Protein 9B1U (pdb70)

Structure (mmCIF, N/CA/C/O backbone):
data_9B1U
#
_entry.id   9B1U
#
_cell.length_a   40.004
_cell.length_b   53.191
_cell.length_c   119.068
_cell.angle_alpha   90.000
_cell.angle_beta   90.000
_cell.angle_gamma   90.000
#
_symmetry.space_group_name_H-M   'P 2 21 21'
#
loop_
_entity.id
_entity.type
_entity.pdbx_description
1 polymer 'Putative ABC transporter periplasmic solute-binding protein'
2 non-polymer 'PYRROLOQUINOLINE QUINONE'
3 non-polymer 'SODIUM ION'
4 water water
#
loop_
_atom_site.group_PDB
_atom_site.id
_atom_site.type_symbol
_atom_site.label_atom_id
_atom_site.label_alt_id
_atom_site.label_comp_id
_atom_site.label_asym_id
_atom_site.label_entity_id
_atom_site.label_seq_id
_atom_site.pdbx_PDB_ins_code
_atom_site.Cartn_x
_atom_site.Cartn_y
_atom_site.Cartn_z
_atom_site.occupancy
_atom_site.B_iso_or_equiv
_atom_site.auth_seq_id
_atom_site.auth_comp_id
_atom_site.auth_asym_id
_atom_site.auth_atom_id
_atom_site.pdbx_PDB_model_num
ATOM 1 N N . GLY A 1 2 ? 26.00000 -4.34300 15.32600 1.000 60.43393 29 GLY A N 1
ATOM 2 C CA . GLY A 1 2 ? 24.95400 -3.92100 16.28200 1.000 55.80200 29 GLY A CA 1
ATOM 3 C C . GLY A 1 2 ? 23.73000 -3.35100 15.57900 1.000 54.19251 29 GLY A C 1
ATOM 4 O O . GLY A 1 2 ? 23.20000 -4.02900 14.69200 1.000 53.55720 29 GLY A O 1
ATOM 5 N N . GLU A 1 3 ? 23.28500 -2.16700 16.00200 1.000 28.58335 30 GLU A N 1
ATOM 6 C CA . GLU A 1 3 ? 22.12300 -1.49500 15.38100 1.000 24.95580 30 GLU A CA 1
ATOM 7 C C . GLU A 1 3 ? 22.44000 -0.00500 15.25700 1.000 19.27924 30 GLU A C 1
ATOM 8 O O . GLU A 1 3 ? 22.77600 0.61500 16.25500 1.000 23.83799 30 GLU A O 1
ATOM 14 N N . THR A 1 4 ? 22.37400 0.50400 14.04600 1.000 20.32992 31 THR A N 1
ATOM 15 C CA . THR A 1 4 ? 22.61600 1.94300 13.81000 1.000 20.68734 31 THR A CA 1
ATOM 16 C C . THR A 1 4 ? 21.27300 2.65400 13.59300 1.000 20.83817 31 THR A C 1
ATOM 17 O O . THR A 1 4 ? 20.44500 2.15100 12.85500 1.000 23.10362 31 THR A O 1
ATOM 21 N N . PHE A 1 5 ? 21.08400 3.78000 14.27100 1.000 18.49676 32 PHE A N 1
ATOM 22 C CA . PHE A 1 5 ? 19.87000 4.59300 14.06100 1.000 17.70953 32 PHE A CA 1
ATOM 23 C C . PHE A 1 5 ? 20.29500 5.90500 13.39900 1.000 15.66421 32 PHE A C 1
ATOM 24 O O . PHE A 1 5 ? 21.09700 6.62200 13.95600 1.000 15.98971 32 PHE A O 1
ATOM 32 N N . ARG A 1 6 ? 19.73200 6.14600 12.22100 1.000 16.36829 33 ARG A N 1
ATOM 33 C CA . ARG A 1 6 ? 20.08700 7.36200 11.44900 1.000 14.87493 33 ARG A CA 1
ATOM 34 C C . ARG A 1 6 ? 19.08000 8.48400 11.70800 1.000 14.44279 33 ARG A C 1
ATOM 35 O O . ARG A 1 6 ? 17.95400 8.36300 11.28700 1.000 16.52217 33 ARG A O 1
ATOM 43 N N . LEU A 1 7 ? 19.55100 9.52500 12.37700 1.000 13.82174 34 LEU A N 1
ATOM 44 C CA . LEU A 1 7 ? 18.69100 10.70100 12.65300 1.000 13.69829 34 LEU A CA 1
ATOM 45 C C . LEU A 1 7 ? 19.11400 11.86500 11.75500 1.000 15.04634 34 LEU A C 1
ATOM 46 O O . LEU A 1 7 ? 20.24400 12.28900 11.85200 1.000 16.81511 34 LEU A O 1
ATOM 51 N N . GLY A 1 8 ? 18.18700 12.31000 10.92100 1.000 15.79746 35 GLY A N 1
ATOM 52 C CA . GLY A 1 8 ? 18.45000 13.49200 10.08800 1.000 16.11461 35 GLY A CA 1
ATOM 53 C C . GLY A 1 8 ? 18.21600 14.77100 10.87200 1.000 15.19013 35 GLY A C 1
ATOM 54 O O . GLY A 1 8 ? 17.17200 14.88000 11.50400 1.000 17.59559 35 GLY A O 1
ATOM 55 N N . VAL A 1 9 ? 19.19000 15.67200 10.82500 1.000 16.05380 36 VAL A N 1
ATOM 56 C CA . VAL A 1 9 ? 19.09900 16.92900 11.61800 1.000 15.50358 36 VAL A CA 1
ATOM 57 C C . VAL A 1 9 ? 19.38900 18.15900 10.74800 1.000 17.72663 36 VAL A C 1
ATOM 58 O O . VAL A 1 9 ? 20.19800 18.06400 9.84200 1.000 17.92023 36 VAL A O 1
ATOM 62 N N . LEU A 1 10 ? 18.77100 19.27700 11.10200 1.000 15.93653 37 LEU A N 1
ATOM 63 C CA . LEU A 1 10 ? 19.00500 20.55300 10.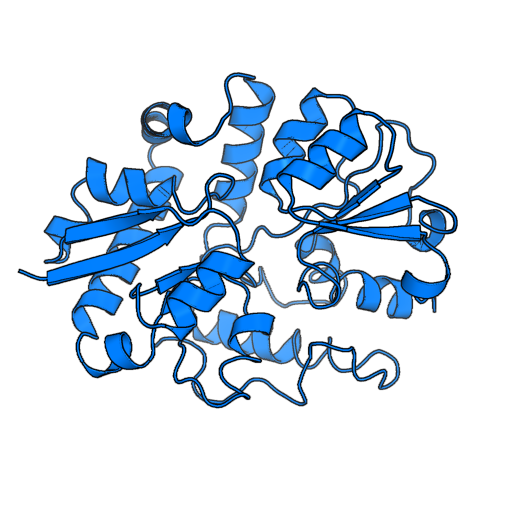39100 1.000 15.95166 37 LEU A CA 1
ATOM 64 C C . LEU A 1 10 ? 20.13300 21.32500 11.07700 1.000 20.00287 37 LEU A C 1
ATOM 65 O O . LEU A 1 10 ? 20.26000 21.25800 12.28800 1.000 18.41481 37 LEU A O 1
ATOM 70 N N A PRO A 1 11 ? 20.91100 22.11300 10.31400 0.500 19.72391 38 PRO A N 1
ATOM 71 N N B PRO A 1 11 ? 21.01100 22.11300 10.31400 0.500 19.77195 38 PRO A N 1
ATOM 72 C CA A PRO A 1 11 ? 22.05200 22.84000 10.88200 0.500 23.51067 38 PRO A CA 1
ATOM 73 C CA B PRO A 1 11 ? 22.15200 22.84000 10.88200 0.500 23.56806 38 PRO A CA 1
ATOM 74 C C A PRO A 1 11 ? 21.66100 23.95400 11.85600 0.500 25.64279 38 PRO A C 1
ATOM 75 C C B PRO A 1 11 ? 21.76100 23.95400 11.85600 0.500 25.64412 38 PRO A C 1
ATOM 76 O O A PRO A 1 11 ? 22.43400 24.24900 12.71700 0.500 28.66662 38 PRO A O 1
ATOM 77 O O B PRO A 1 11 ? 22.53400 24.24900 12.71700 0.500 28.71538 38 PRO A O 1
ATOM 84 N N . PHE A 1 12 ? 20.44900 24.46900 11.72100 1.000 21.12826 39 PHE A N 1
ATOM 85 C CA . PHE A 1 12 ? 19.95200 25.56800 12.57800 1.000 18.23325 39 PHE A CA 1
ATOM 86 C C . PHE A 1 12 ? 18.91400 25.02000 13.55200 1.000 16.91714 39 PHE A C 1
ATOM 87 O O . PHE A 1 12 ? 18.29900 25.79300 14.26400 1.000 19.73570 39 PHE A O 1
ATOM 95 N N . GLY A 1 13 ? 18.77400 23.70500 13.56500 1.000 17.67071 40 GLY A N 1
ATOM 96 C CA . GLY A 1 13 ? 17.78000 23.07700 14.44200 1.000 18.30513 40 GLY A CA 1
ATOM 97 C C . GLY A 1 13 ? 18.28600 22.80700 15.85300 1.000 17.72987 40 GLY A C 1
ATOM 98 O O . GLY A 1 13 ? 19.48700 22.90200 16.08200 1.000 21.33933 40 GLY A O 1
ATOM 99 N N . THR A 1 14 ? 17.36100 22.46900 16.75200 1.000 15.60770 41 THR A N 1
ATOM 100 C CA . THR A 1 14 ? 17.71500 22.16900 18.16700 1.000 14.97003 41 THR A CA 1
ATOM 101 C C . THR A 1 14 ? 17.91500 20.66200 18.41700 1.000 15.41999 41 THR A C 1
ATOM 102 O O . THR A 1 14 ? 18.43300 20.33600 19.45800 1.000 17.67267 41 THR A O 1
ATOM 106 N N . ALA A 1 15 ? 17.52300 19.79500 17.48000 1.000 14.52349 42 ALA A N 1
ATOM 107 C CA . ALA A 1 15 ? 17.61900 18.32900 17.69900 1.000 15.16225 42 ALA A CA 1
ATOM 108 C C . ALA A 1 15 ? 19.07900 17.93800 17.85200 1.000 18.11861 42 ALA A C 1
ATOM 109 O O . ALA A 1 15 ? 19.36800 17.03300 18.61200 1.000 17.22225 42 ALA A O 1
ATOM 111 N N A SER A 1 16 ? 19.97100 18.66100 17.17400 0.500 17.01153 43 SER A N 1
ATOM 112 N N B SER A 1 16 ? 19.97000 18.66300 17.17600 0.500 17.01256 43 SER A N 1
ATOM 113 C CA A SER A 1 16 ? 21.42500 18.38400 17.27200 0.500 16.60568 43 SER A CA 1
ATOM 114 C CA B SER A 1 16 ? 21.42300 18.38000 17.26900 0.500 16.60552 43 SER A CA 1
ATOM 115 C C A SER A 1 16 ? 21.91900 18.50700 18.71800 0.500 17.42962 43 SER A C 1
ATOM 116 C C B SER A 1 16 ? 21.92100 18.51000 18.71500 0.500 17.42704 43 SER A C 1
ATOM 117 O O A SER A 1 16 ? 22.85400 17.79700 19.08800 0.500 16.73813 43 SER A O 1
ATOM 118 O O B SER A 1 16 ? 22.85300 17.79600 19.08700 0.500 16.74910 43 SER A O 1
ATOM 123 N N . TRP A 1 17 ? 21.23900 19.32100 19.52500 1.000 17.04628 44 TRP A N 1
ATOM 124 C CA . TRP A 1 17 ? 21.66100 19.52400 20.92600 1.000 16.02872 44 TRP A CA 1
ATOM 125 C C . TRP A 1 17 ? 21.49600 18.23800 21.74600 1.000 17.01257 44 TRP A C 1
ATOM 126 O O . TRP A 1 17 ? 22.45100 17.77400 22.35400 1.000 19.21584 44 TRP A O 1
ATOM 137 N N . GLU A 1 18 ? 20.28600 17.68800 21.73800 1.000 18.03477 45 GLU A N 1
ATOM 138 C CA . GLU A 1 18 ? 20.07700 16.43000 22.50700 1.000 18.28130 45 GLU A CA 1
ATOM 139 C C . GLU A 1 18 ? 20.75600 15.24900 21.80900 1.000 15.57775 45 GLU A C 1
ATOM 140 O O . GLU A 1 18 ? 21.16000 14.34900 22.50300 1.000 17.03445 45 GLU A O 1
ATOM 146 N N . ALA A 1 19 ? 20.91100 15.30200 20.49500 1.000 15.59037 46 ALA A N 1
ATOM 147 C CA . ALA A 1 19 ? 21.68600 14.22700 19.82800 1.000 15.65116 46 ALA A CA 1
ATOM 148 C C . ALA A 1 19 ? 23.11600 14.19200 20.38100 1.000 15.42130 46 ALA A C 1
ATOM 149 O O . ALA A 1 19 ? 23.63500 13.12300 20.63200 1.000 16.42466 46 ALA A O 1
ATOM 151 N N . ALA A 1 20 ? 23.70200 15.35800 20.57700 1.000 16.37164 47 ALA A N 1
ATOM 152 C CA . ALA A 1 20 ? 25.06100 15.41900 21.13900 1.000 16.12302 47 ALA A CA 1
ATOM 153 C C . ALA A 1 20 ? 25.07400 14.89600 22.57700 1.000 18.92955 47 ALA A C 1
ATOM 154 O O . ALA A 1 20 ? 26.03800 14.25700 22.95300 1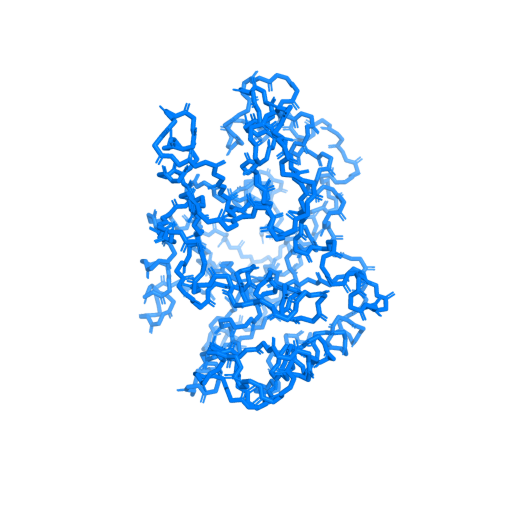.000 20.04087 47 ALA A O 1
ATOM 156 N N . VAL A 1 21 ? 24.01500 15.15000 23.32900 1.000 16.48315 48 VAL A N 1
ATOM 157 C CA . VAL A 1 21 ? 23.93800 14.58300 24.70500 1.000 15.05425 48 VAL A CA 1
ATOM 158 C C . VAL A 1 21 ? 23.84900 13.05100 24.65300 1.000 15.30885 48 VAL A C 1
ATOM 159 O O . VAL A 1 21 ? 24.55700 12.40300 25.40300 1.000 16.25558 48 VAL A O 1
ATOM 163 N N . ILE A 1 22 ? 23.01200 12.53400 23.76800 1.000 14.81550 49 ILE A N 1
ATOM 164 C CA . ILE A 1 22 ? 22.85000 11.06200 23.63000 1.000 14.91871 49 ILE A CA 1
ATOM 165 C C . ILE A 1 22 ? 24.21900 10.43100 23.37800 1.000 18.50971 49 ILE A C 1
ATOM 166 O O . ILE A 1 22 ? 24.53600 9.45100 24.02600 1.000 17.45405 49 ILE A O 1
ATOM 171 N N . LYS A 1 23 ? 24.98600 11.02100 22.46700 1.000 17.52386 50 LYS A N 1
ATOM 172 C CA . LYS A 1 23 ? 26.30900 10.44400 22.11900 1.000 16.16853 50 LYS A CA 1
ATOM 173 C C . LYS A 1 23 ? 27.27700 10.63300 23.28800 1.000 19.40587 50 LYS A C 1
ATOM 174 O O . LYS A 1 23 ? 27.95600 9.67800 23.63200 1.000 21.04574 50 LYS A O 1
ATOM 180 N N . ALA A 1 24 ? 27.31500 11.83100 23.85000 1.000 18.43604 51 ALA A N 1
ATOM 181 C CA . ALA A 1 24 ? 28.29800 12.13300 24.91100 1.000 19.87918 51 ALA A CA 1
ATOM 182 C C . ALA A 1 24 ? 28.06500 11.26900 26.15300 1.000 21.41577 51 ALA A C 1
ATOM 183 O O . ALA A 1 24 ? 29.04500 10.85700 26.77200 1.000 24.26310 51 ALA A O 1
ATOM 185 N N . ARG A 1 25 ? 26.80800 11.04000 26.49400 1.000 18.47696 52 ARG A N 1
ATOM 186 C CA . ARG A 1 25 ? 26.47200 10.31300 27.74100 1.000 18.03019 52 ARG A CA 1
ATOM 187 C C . ARG A 1 25 ? 26.31500 8.81200 27.47000 1.000 18.64848 52 ARG A C 1
ATOM 188 O O . ARG A 1 25 ? 26.08400 8.09500 28.41400 1.000 19.77477 52 ARG A O 1
ATOM 196 N N . GLY A 1 26 ? 26.41300 8.39500 26.21800 1.000 16.81895 53 GLY A N 1
ATOM 197 C CA . GLY A 1 26 ? 26.27000 6.96300 25.88200 1.000 15.70857 53 GLY A CA 1
ATOM 198 C C . GLY A 1 26 ? 24.85200 6.45600 26.11000 1.000 18.13460 53 GLY A C 1
ATOM 199 O O . GLY A 1 26 ? 24.70000 5.30100 26.46900 1.000 17.38600 53 GLY A O 1
ATOM 200 N N . PHE A 1 27 ? 23.86800 7.31600 25.86600 1.000 15.24610 54 PHE A N 1
ATOM 201 C CA . PHE A 1 27 ? 22.45200 6.92600 26.07800 1.000 15.25557 54 PHE A CA 1
ATOM 202 C C . PHE A 1 27 ? 22.00000 6.04000 24.91000 1.000 14.91610 54 PHE A C 1
ATOM 203 O O . PHE A 1 27 ? 21.01600 5.32900 25.05700 1.000 16.00702 54 PHE A O 1
ATOM 211 N N . ASP A 1 28 ? 22.71000 6.10000 23.78600 1.000 14.74224 55 ASP A N 1
ATOM 212 C CA . ASP A 1 28 ? 22.41600 5.14900 22.68400 1.000 13.68225 55 ASP A CA 1
ATOM 213 C C . ASP A 1 28 ? 22.94200 3.76500 23.06600 1.000 16.17887 55 ASP A C 1
ATOM 214 O O . ASP A 1 28 ? 22.18900 2.78100 22.94200 1.000 16.38027 55 ASP A O 1
ATOM 219 N N . THR A 1 29 ? 24.19500 3.72000 23.51100 1.000 16.23270 56 THR A N 1
ATOM 220 C CA . THR A 1 29 ? 24.82600 2.46600 23.97900 1.000 16.45369 56 THR A CA 1
ATOM 221 C C . THR A 1 29 ? 23.95300 1.86200 25.07600 1.000 16.60554 56 THR A C 1
ATOM 222 O O . THR A 1 29 ? 23.73500 0.66200 25.06200 1.000 17.22049 56 THR A O 1
ATOM 226 N N . ALA A 1 30 ? 23.47000 2.70500 25.97100 1.000 15.25746 57 ALA A N 1
ATOM 227 C CA . ALA A 1 30 ? 22.62400 2.24100 27.09300 1.000 14.45949 57 ALA A CA 1
ATOM 228 C C . ALA A 1 30 ? 21.35800 1.57300 26.55700 1.000 20.20296 57 ALA A C 1
ATOM 229 O O . ALA A 1 30 ? 20.76100 0.79600 27.29000 1.000 18.64063 57 ALA A O 1
ATOM 231 N N . ASN A 1 31 ? 20.97400 1.90900 25.33100 1.000 15.54535 58 ASN A N 1
ATOM 232 C CA . ASN A 1 31 ? 19.72500 1.38900 24.72100 1.000 17.01173 58 ASN A CA 1
ATOM 233 C C . ASN A 1 31 ? 20.03800 0.40500 23.58400 1.000 14.73612 58 ASN A C 1
ATOM 234 O O . ASN A 1 31 ? 19.14900 0.10400 22.81800 1.000 17.03211 58 ASN A O 1
ATOM 239 N N . GLY A 1 32 ? 21.27300 -0.05300 23.50000 1.000 16.78566 59 GLY A N 1
ATOM 240 C CA . GLY A 1 32 ? 21.61500 -1.12300 22.54400 1.000 17.55791 59 GLY A CA 1
ATOM 241 C C . GLY A 1 32 ? 21.71900 -0.69600 21.09200 1.000 17.90369 59 GLY A C 1
ATOM 242 O O . GLY A 1 32 ? 21.55300 -1.53500 20.22500 1.000 19.71173 59 GLY A O 1
ATOM 243 N N . PHE A 1 33 ? 22.02900 0.56700 20.86600 1.000 16.32527 60 PHE A N 1
ATOM 244 C CA . PHE A 1 33 ? 22.17000 1.06100 19.47600 1.000 16.37649 60 PHE A CA 1
ATOM 245 C C . PHE A 1 33 ? 23.23100 2.15300 19.35300 1.000 16.39268 60 PHE A C 1
ATOM 246 O O . PHE A 1 33 ? 23.72700 2.66400 20.34300 1.000 16.86168 60 PHE A O 1
ATOM 254 N N . THR A 1 34 ? 23.57300 2.43700 18.10600 1.000 18.97543 61 THR A N 1
ATOM 255 C CA . THR A 1 34 ? 24.52200 3.53000 17.82800 1.000 16.47327 61 THR A CA 1
ATOM 256 C C . THR A 1 34 ? 23.77600 4.62500 17.05900 1.000 15.77358 61 THR A C 1
ATOM 257 O O . THR A 1 34 ? 23.22200 4.35800 16.01800 1.000 16.76934 61 THR A O 1
ATOM 261 N N . LEU A 1 35 ? 23.78000 5.81500 17.63000 1.000 16.02083 62 LEU A N 1
ATOM 262 C CA . LEU A 1 35 ? 23.14500 6.94900 16.92800 1.000 14.69819 62 LEU A CA 1
ATOM 263 C C . LEU A 1 35 ? 24.07300 7.51700 15.85600 1.000 17.22837 62 LEU A C 1
ATOM 264 O O . LEU A 1 35 ? 25.19200 7.87000 16.16600 1.000 20.42581 62 LEU A O 1
ATOM 269 N N . ASP A 1 36 ? 23.55700 7.58600 14.63500 1.000 14.97484 63 ASP A N 1
ATOM 270 C CA . ASP A 1 36 ? 24.29100 8.20000 13.51000 1.000 16.68674 63 ASP A CA 1
ATOM 271 C C . ASP A 1 36 ? 23.54400 9.48300 13.15800 1.000 15.32677 63 ASP A C 1
ATOM 272 O O . ASP A 1 36 ? 22.40600 9.40800 12.73000 1.000 18.03476 63 ASP A O 1
ATOM 277 N N . ILE A 1 37 ? 24.19000 10.61200 13.40500 1.000 18.33385 64 ILE A N 1
ATOM 278 C CA . ILE A 1 37 ? 23.55900 11.92300 13.12500 1.000 17.05420 64 ILE A CA 1
ATOM 279 C C . ILE A 1 37 ? 23.83300 12.26900 11.66400 1.000 19.56765 64 ILE A C 1
ATOM 280 O O . ILE A 1 37 ? 25.00600 12.39700 11.29400 1.000 25.05701 64 ILE A O 1
ATOM 285 N N . VAL A 1 38 ? 22.77800 12.37700 10.88400 1.000 18.02229 65 VAL A N 1
ATOM 286 C CA . VAL A 1 38 ? 22.92600 12.68400 9.44000 1.000 18.28784 65 VAL A CA 1
ATOM 287 C C . VAL A 1 38 ? 22.57600 14.15100 9.22100 1.000 19.30400 65 VAL A C 1
ATOM 288 O O . VAL A 1 38 ? 21.43100 14.53400 9.43800 1.000 21.08828 65 VAL A O 1
ATOM 292 N N . LYS A 1 39 ? 23.57700 14.92800 8.79900 1.000 19.56671 66 LYS A N 1
ATOM 293 C CA . LYS A 1 39 ? 23.36900 16.38200 8.57800 1.000 19.64638 66 LYS A CA 1
ATOM 294 C C . LYS A 1 39 ? 22.64400 16.61300 7.25100 1.000 20.66322 66 LYS A C 1
ATOM 295 O O . LYS A 1 39 ? 23.12500 16.15700 6.21500 1.000 24.60764 66 LYS A O 1
ATOM 301 N N . LEU A 1 40 ? 21.50800 17.28700 7.32200 1.000 18.79022 67 LEU A N 1
ATOM 302 C CA . LEU A 1 40 ? 20.74400 17.62000 6.09900 1.000 21.74552 67 LEU A CA 1
ATOM 303 C C . LEU A 1 40 ? 20.69100 19.14800 6.00900 1.000 19.90228 67 LEU A C 1
ATOM 304 O O . LEU A 1 40 ? 20.53900 19.76800 7.03800 1.000 24.41728 67 LEU A O 1
ATOM 309 N N . ALA A 1 41 ? 20.76900 19.70400 4.80800 1.000 25.50862 68 ALA A N 1
ATOM 310 C CA . ALA A 1 41 ? 20.92600 21.16800 4.64900 1.000 30.24929 68 ALA A CA 1
ATOM 311 C C . ALA A 1 41 ? 19.66100 21.96800 4.96500 1.000 25.63363 68 ALA A C 1
ATOM 312 O O . ALA A 1 41 ? 19.79000 23.14100 5.30600 1.000 30.42734 68 ALA A O 1
ATOM 314 N N . GLY A 1 42 ? 18.50600 21.35900 4.78200 1.000 21.97847 69 GLY A N 1
ATOM 315 C CA . GLY A 1 42 ? 17.25300 22.07900 5.03100 1.000 20.74237 69 GLY A CA 1
ATOM 316 C C . GLY A 1 42 ? 16.07800 21.14000 5.12400 1.000 20.02579 69 GLY A C 1
ATOM 317 O O . GLY A 1 42 ? 16.26500 19.96100 4.89800 1.000 20.53695 69 GLY A O 1
ATOM 318 N N . ASN A 1 43 ? 14.90300 21.69500 5.37500 1.000 19.96650 70 ASN A N 1
ATOM 319 C CA . ASN A 1 43 ? 13.72000 20.84400 5.61000 1.000 20.56704 70 ASN A CA 1
ATOM 320 C C . ASN A 1 43 ? 13.29000 20.13200 4.32800 1.000 19.32046 70 ASN A C 1
ATOM 321 O O . ASN A 1 43 ? 12.86000 19.00300 4.40200 1.000 20.79477 70 ASN A O 1
ATOM 326 N N . ASP A 1 44 ? 13.44000 20.81600 3.20100 1.000 21.58674 71 ASP A N 1
ATOM 327 C CA . ASP A 1 44 ? 13.06600 20.20500 1.90500 1.000 22.62331 71 ASP A CA 1
ATOM 328 C C . ASP A 1 44 ? 13.92800 18.95800 1.67500 1.000 19.16596 71 ASP A C 1
ATOM 329 O O . ASP A 1 44 ? 13.38000 17.91200 1.38500 1.000 20.92873 71 ASP A O 1
ATOM 334 N N . ALA A 1 45 ? 15.23200 19.10700 1.87100 1.000 20.97065 72 ALA A N 1
ATOM 335 C CA . ALA A 1 45 ? 16.16100 17.97400 1.68300 1.000 20.31065 72 ALA A CA 1
ATOM 336 C C . ALA A 1 45 ? 15.87200 16.87500 2.71400 1.000 23.28789 72 ALA A C 1
ATOM 337 O O . ALA A 1 45 ? 15.93400 15.70800 2.37800 1.000 21.85712 72 ALA A O 1
ATOM 339 N N . ALA A 1 46 ? 15.57000 17.28300 3.94100 1.000 20.26605 73 ALA A N 1
ATOM 340 C CA . ALA A 1 46 ? 15.29500 16.30100 5.01200 1.000 16.16388 73 ALA A CA 1
ATOM 341 C C . ALA A 1 46 ? 14.03400 15.49000 4.70700 1.000 17.62555 73 ALA A C 1
ATOM 342 O O . ALA A 1 46 ? 14.04100 14.29000 4.88600 1.000 18.89677 73 ALA A O 1
ATOM 344 N N . ARG A 1 47 ? 12.99500 16.16600 4.24700 1.000 18.24270 74 ARG A N 1
ATOM 345 C CA . ARG A 1 47 ? 11.73800 15.47300 3.89700 1.000 17.47017 74 ARG A CA 1
ATOM 346 C C . ARG A 1 47 ? 11.96000 14.48100 2.75300 1.000 18.75334 74 ARG A C 1
ATOM 347 O O . ARG A 1 47 ? 11.37200 13.41900 2.78100 1.000 21.40898 74 ARG A O 1
ATOM 355 N N . ILE A 1 48 ? 12.81500 14.84800 1.81200 1.000 19.07035 75 ILE A N 1
ATOM 356 C CA . ILE A 1 48 ? 13.11500 13.91600 0.68700 1.000 19.28344 75 ILE A CA 1
ATOM 357 C C . ILE A 1 48 ? 13.93700 12.73300 1.21800 1.000 20.40101 75 ILE A C 1
ATOM 358 O O . ILE A 1 48 ? 13.67700 11.61100 0.80900 1.000 23.27195 75 ILE A O 1
ATOM 363 N N . ALA A 1 49 ? 14.88000 13.00500 2.10600 1.000 17.60242 76 ALA A N 1
ATOM 364 C CA . ALA A 1 49 ? 15.70500 11.92900 2.69000 1.000 18.04995 76 ALA A CA 1
ATOM 365 C C . ALA A 1 49 ? 14.77400 10.95800 3.40200 1.000 21.24969 76 ALA A C 1
ATOM 366 O O . ALA A 1 49 ? 14.99600 9.75200 3.33900 1.000 20.85594 76 ALA A O 1
ATOM 368 N N . PHE A 1 50 ? 13.76600 11.51700 4.05300 1.000 19.05499 77 PHE A N 1
ATOM 369 C CA . PHE A 1 50 ? 12.78100 10.68100 4.75800 1.000 19.85991 77 PHE A CA 1
ATOM 370 C C . PHE A 1 50 ? 11.97800 9.89100 3.72000 1.000 24.05922 77 PHE A C 1
ATOM 371 O O . PHE A 1 50 ? 11.79600 8.70200 3.88700 1.000 24.58170 77 PHE A O 1
ATOM 379 N N . LEU A 1 51 ? 11.53200 10.56000 2.67300 1.000 21.17647 78 LEU A N 1
ATOM 380 C CA . LEU A 1 51 ? 10.70600 9.87100 1.64400 1.000 21.13528 78 LEU A CA 1
ATOM 381 C C . LEU A 1 51 ? 11.57100 8.83200 0.92000 1.000 23.92726 78 LEU A C 1
ATOM 382 O O . LEU A 1 51 ? 11.01700 7.83600 0.45500 1.000 25.46965 78 LEU A O 1
ATOM 387 N N . GLY A 1 52 ? 12.86900 9.08800 0.81400 1.000 24.21618 79 GLY A N 1
ATOM 388 C CA . GLY A 1 52 ? 13.79900 8.17600 0.12400 1.000 21.16111 79 GLY A CA 1
ATOM 389 C C . GLY A 1 52 ? 14.39900 7.10500 1.01200 1.000 25.89111 79 GLY A C 1
ATOM 390 O O . GLY A 1 52 ? 15.23500 6.36600 0.51500 1.000 31.43124 79 GLY A O 1
ATOM 391 N N . GLY A 1 53 ? 13.98100 7.03700 2.27000 1.000 24.53827 80 GLY A N 1
ATOM 392 C CA . GLY A 1 53 ? 14.44800 5.99500 3.19600 1.000 21.58457 80 GLY A CA 1
ATOM 393 C C . GLY A 1 53 ? 15.90800 6.11500 3.55000 1.000 22.85623 80 GLY A C 1
ATOM 394 O O . GLY A 1 53 ? 16.49300 5.09200 3.89000 1.000 27.63171 80 GLY A O 1
ATOM 395 N N . GLN A 1 54 ? 16.46700 7.31700 3.51800 1.000 20.56872 81 GLN A N 1
ATOM 396 C CA . GLN A 1 54 ? 17.91800 7.51600 3.73600 1.000 23.25851 81 GLN A CA 1
ATOM 397 C C . GLN A 1 54 ? 18.20400 7.73200 5.22400 1.000 23.73994 81 GLN A C 1
ATOM 398 O O . GLN A 1 54 ? 19.36300 7.73900 5.58800 1.000 24.26912 81 GLN A O 1
ATOM 404 N N . VAL A 1 55 ? 17.15000 7.93800 6.00800 1.000 20.27360 82 VAL A N 1
ATOM 405 C CA . VAL A 1 55 ? 17.27600 8.11500 7.47800 1.000 17.66646 82 VAL A CA 1
ATOM 406 C C . VAL A 1 55 ? 16.19800 7.26100 8.14500 1.000 18.55593 82 VAL A C 1
ATOM 407 O O . VAL A 1 55 ? 15.31700 6.79200 7.45800 1.000 19.98115 82 VAL A O 1
ATOM 411 N N . ASP A 1 56 ? 16.30700 7.07200 9.45400 1.000 18.90776 83 ASP A N 1
ATOM 412 C CA . ASP A 1 56 ? 15.27400 6.32800 10.21000 1.000 17.88236 83 ASP A CA 1
ATOM 413 C C . ASP A 1 56 ? 14.27900 7.32300 10.79500 1.000 15.12718 83 ASP A C 1
ATOM 414 O O . ASP A 1 56 ? 13.16700 6.93500 11.10600 1.000 16.91003 83 ASP A O 1
ATOM 419 N N . ALA A 1 57 ? 14.74400 8.56300 10.95400 1.000 15.88934 84 ALA A N 1
ATOM 420 C CA . ALA A 1 57 ? 13.86800 9.60100 11.53100 1.000 16.03512 84 ALA A CA 1
ATOM 421 C C . ALA A 1 57 ? 14.34800 11.01100 11.21600 1.000 15.25139 84 ALA A C 1
ATOM 422 O O . ALA A 1 57 ? 15.52500 11.19600 10.95100 1.000 15.65856 84 ALA A O 1
ATOM 424 N N . ILE A 1 58 ? 13.39600 11.93300 11.24500 1.000 15.25281 85 ILE A N 1
ATOM 425 C CA . ILE A 1 58 ? 13.73000 13.37200 11.16800 1.000 16.24604 85 ILE A CA 1
ATOM 426 C C . ILE A 1 58 ? 12.86900 14.03000 12.24100 1.000 14.97648 85 ILE A C 1
ATOM 427 O O . ILE A 1 58 ? 12.04000 13.35300 12.83100 1.000 16.00733 85 ILE A O 1
ATOM 432 N N . VAL A 1 59 ? 13.10200 15.31200 12.47600 1.000 17.45747 86 VAL A N 1
ATOM 433 C CA . VAL A 1 59 ? 12.20600 16.09500 13.35900 1.000 16.43020 86 VAL A CA 1
ATOM 434 C C . VAL A 1 59 ? 11.26300 16.87200 12.43500 1.000 14.23713 86 VAL A C 1
ATOM 435 O O . VAL A 1 59 ? 11.71100 17.36600 11.41600 1.000 16.72482 86 VAL A O 1
ATOM 439 N N . GLY A 1 60 ? 10.00400 16.91800 12.78300 1.000 15.20813 87 GLY A N 1
ATOM 440 C CA . GLY A 1 60 ? 9.07900 17.66500 11.94200 1.000 16.89969 87 GLY A CA 1
ATOM 441 C C . GLY A 1 60 ? 7.81200 17.98600 12.68300 1.000 18.74729 87 GLY A C 1
ATOM 442 O O . GLY A 1 60 ? 7.75300 17.76200 13.87900 1.000 23.30808 87 GLY A O 1
ATOM 443 N N . ASP A 1 61 ? 6.83000 18.45400 11.94000 1.000 17.82713 88 ASP A N 1
ATOM 444 C CA . ASP A 1 61 ? 5.59600 18.89500 12.61100 1.000 23.25846 88 ASP A CA 1
ATOM 445 C C . ASP A 1 61 ? 4.47100 17.87200 12.42300 1.000 21.62183 88 ASP A C 1
ATOM 446 O O . ASP A 1 61 ? 4.53200 17.06800 11.49700 1.000 18.46093 88 ASP A O 1
ATOM 451 N N . LEU A 1 62 ? 3.51300 17.92500 13.33400 1.000 20.66985 89 LEU A N 1
ATOM 452 C CA . LEU A 1 62 ? 2.36100 16.99300 13.30400 1.000 19.26259 89 LEU A CA 1
ATOM 453 C C . LEU A 1 62 ? 1.53800 17.16800 12.02700 1.000 21.03166 89 LEU A C 1
ATOM 454 O O . LEU A 1 62 ? 0.99000 16.18500 11.55200 1.000 24.66182 89 LEU A O 1
ATOM 459 N N . ILE A 1 63 ? 1.43100 18.39500 11.53800 1.000 21.49405 90 ILE A N 1
ATOM 460 C CA . ILE A 1 63 ? 0.58000 18.64400 10.33700 1.000 22.95716 90 ILE A CA 1
ATOM 461 C C . ILE A 1 63 ? 1.25900 18.02800 9.11300 1.000 25.62576 90 ILE A C 1
ATOM 462 O O . ILE A 1 63 ? 0.58000 17.38100 8.32900 1.000 26.09576 90 ILE A O 1
ATOM 467 N N . PHE A 1 64 ? 2.56800 18.18000 8.99100 1.000 23.93276 91 PHE A N 1
ATOM 468 C CA . PHE A 1 64 ? 3.28600 17.52500 7.88200 1.000 24.70602 91 PHE A CA 1
ATOM 469 C C . PHE A 1 64 ? 3.21600 16.00700 8.03200 1.000 24.66108 91 PHE A C 1
ATOM 470 O O . PHE A 1 64 ? 3.02100 15.30900 7.05900 1.000 27.75586 91 PHE A O 1
ATOM 478 N N . ALA A 1 65 ? 3.38500 15.52200 9.25100 1.000 22.25183 92 ALA A N 1
ATOM 479 C CA . ALA A 1 65 ? 3.28900 14.06800 9.50300 1.000 20.14205 92 ALA A CA 1
ATOM 480 C C . ALA A 1 65 ? 1.90400 13.55300 9.09400 1.000 26.72767 92 ALA A C 1
ATOM 481 O O . ALA A 1 65 ? 1.84200 12.53300 8.42400 1.000 25.56043 92 ALA A O 1
ATOM 483 N N . ALA A 1 66 ? 0.84500 14.26100 9.48800 1.000 24.39855 93 ALA A N 1
ATOM 484 C CA . ALA A 1 66 ? -0.53300 13.86200 9.11400 1.000 24.88436 93 ALA A CA 1
ATOM 485 C C . ALA A 1 66 ? -0.66100 13.81800 7.58800 1.000 23.27457 93 ALA A C 1
ATOM 486 O O . ALA A 1 66 ? -1.24800 12.88900 7.08500 1.000 24.93917 93 ALA A O 1
ATOM 488 N N A ARG A 1 67 ? -0.06800 14.80000 6.90800 0.500 25.33813 94 ARG A N 1
ATOM 489 N N B ARG A 1 67 ? -0.08300 14.81400 6.90800 0.500 25.33681 94 ARG A N 1
ATOM 490 C CA A ARG A 1 67 ? -0.18000 14.89700 5.42800 0.500 23.40764 94 ARG A CA 1
ATOM 491 C CA B ARG A 1 67 ? -0.15800 14.89500 5.42500 0.500 23.41351 94 ARG A CA 1
ATOM 492 C C A ARG A 1 67 ? 0.52800 13.70400 4.77900 0.500 28.62854 94 ARG A C 1
ATOM 493 C C B ARG A 1 67 ? 0.50000 13.65600 4.81300 0.500 28.69214 94 ARG A C 1
ATOM 494 O O A ARG A 1 67 ? -0.10500 13.04800 3.94900 0.500 25.46564 94 ARG A O 1
ATOM 495 O O B ARG A 1 67 ? -0.23500 12.86600 4.19400 0.500 31.03885 94 ARG A O 1
ATOM 510 N N . LEU A 1 68 ? 1.70900 13.33200 5.27900 1.000 25.47478 95 LEU A N 1
ATOM 511 C CA . LEU A 1 68 ? 2.43300 12.14600 4.75200 1.000 27.59019 95 LEU A CA 1
ATOM 512 C C . LEU A 1 68 ? 1.60000 10.90300 5.03400 1.000 30.14854 95 LEU A C 1
ATOM 513 O O . LEU A 1 68 ? 1.52000 10.04800 4.15700 1.000 28.95675 95 LEU A O 1
ATOM 518 N N . GLY A 1 69 ? 1.04000 10.81000 6.23200 1.000 24.23504 96 GLY A N 1
ATOM 519 C CA . GLY A 1 69 ? 0.18600 9.66100 6.56900 1.000 25.48450 96 GLY A CA 1
ATOM 520 C C . GLY A 1 69 ? -1.03500 9.59000 5.66900 1.000 29.33455 96 GLY A C 1
ATOM 521 O O . GLY A 1 69 ? -1.40100 8.50400 5.22400 1.000 29.09769 96 GLY A O 1
ATOM 522 N N A ASN A 1 70 ? -1.66900 10.73800 5.43500 0.500 24.50740 97 ASN A N 1
ATOM 523 N N B ASN A 1 70 ? -1.67100 10.73200 5.45700 0.500 24.50446 97 ASN A N 1
ATOM 524 C CA A ASN A 1 70 ? -2.86000 10.77500 4.54700 0.500 25.09308 97 ASN A CA 1
ATOM 525 C CA B ASN A 1 70 ? -2.84800 10.76500 4.55500 0.500 25.09792 97 ASN A CA 1
ATOM 526 C C A ASN A 1 70 ? -2.42100 10.45700 3.11400 0.500 32.23408 97 ASN A C 1
ATOM 527 C C B ASN A 1 70 ? -2.39400 10.39900 3.13900 0.500 32.18170 97 ASN A C 1
ATOM 528 O O A ASN A 1 70 ? -3.16100 9.75200 2.41500 0.500 32.44798 97 ASN A O 1
ATOM 529 O O B ASN A 1 70 ? -3.17000 9.76500 2.41200 0.500 32.44204 97 ASN A O 1
ATOM 538 N N . GLU A 1 71 ? -1.16800 10.77300 2.78100 1.000 26.77222 98 GLU A N 1
ATOM 539 C CA . GLU A 1 71 ? -0.65600 10.52100 1.41700 1.000 23.47819 98 GLU A CA 1
ATOM 540 C C . GLU A 1 71 ? -0.16300 9.08100 1.33500 1.000 32.03008 98 GLU A C 1
ATOM 541 O O . GLU A 1 71 ? 0.36900 8.71700 0.29000 1.000 36.99069 98 GLU A O 1
ATOM 547 N N . GLY A 1 72 ? -0.35700 8.29200 2.37800 1.000 28.56426 99 GLY A N 1
ATOM 548 C CA . GLY A 1 72 ? -0.03000 6.85800 2.24700 1.000 32.04123 99 GLY A CA 1
ATOM 549 C C . GLY A 1 72 ? 1.19800 6.35300 2.99600 1.000 29.78628 99 GLY A C 1
ATOM 550 O O . GLY A 1 72 ? 1.45700 5.15400 2.92400 1.000 35.32873 99 GLY A O 1
ATOM 551 N N . ARG A 1 73 ? 1.93500 7.23300 3.67500 1.000 28.18628 100 ARG A N 1
ATOM 552 C CA . ARG A 1 73 ? 3.18300 6.81300 4.36500 1.000 26.43851 100 ARG A CA 1
ATOM 553 C C . ARG A 1 73 ? 2.86600 6.24800 5.75600 1.000 26.05820 100 ARG A C 1
ATOM 554 O O . ARG A 1 73 ? 1.91300 6.73600 6.36400 1.000 32.64044 100 ARG A O 1
ATOM 562 N N . GLY A 1 74 ? 3.65300 5.28400 6.24100 1.000 25.08908 101 GLY A N 1
ATOM 563 C CA . GLY A 1 74 ? 3.46400 4.65500 7.56700 1.000 22.83942 101 GLY A CA 1
ATOM 564 C C . GLY A 1 74 ? 4.18300 5.42000 8.67400 1.000 26.12797 101 GLY A C 1
ATOM 565 O O . GLY A 1 74 ? 4.41400 4.84800 9.73400 1.000 28.12712 101 GLY A O 1
ATOM 566 N N . VAL A 1 75 ? 4.41800 6.70500 8.44500 1.000 28.47042 102 VAL A N 1
ATOM 567 C CA . VAL A 1 75 ? 5.15800 7.55700 9.42200 1.000 23.61520 102 VAL A CA 1
ATOM 568 C C . VAL A 1 75 ? 4.52000 7.58600 10.80900 1.000 26.08135 102 VAL A C 1
ATOM 569 O O . VAL A 1 75 ? 3.29600 7.54500 10.89700 1.000 24.85855 102 VAL A O 1
ATOM 573 N N A ARG A 1 76 ? 5.34600 7.55900 11.85900 0.500 22.94060 103 ARG A N 1
ATOM 574 N N B ARG A 1 76 ? 5.33500 7.50100 11.86700 0.500 22.90051 103 ARG A N 1
ATOM 575 C CA A ARG A 1 76 ? 4.82800 7.65100 13.24800 0.500 23.46366 103 ARG A CA 1
ATOM 576 C CA B ARG A 1 76 ? 4.80800 7.64600 13.25100 0.500 23.47606 103 ARG A CA 1
ATOM 577 C C A ARG A 1 76 ? 5.38300 8.93300 13.87900 0.500 22.22495 103 ARG A C 1
ATOM 578 C C B ARG A 1 76 ? 5.37100 8.93400 13.87000 0.500 22.23214 103 ARG A C 1
ATOM 579 O O A ARG A 1 76 ? 6.58100 9.17600 13.70000 0.500 21.65088 103 ARG A O 1
ATOM 580 O O B ARG A 1 76 ? 6.58000 9.17800 13.69800 0.500 21.65274 103 ARG A O 1
ATOM 595 N N . PHE A 1 77 ? 4.64700 9.51300 14.83000 1.000 22.57917 104 PHE A N 1
ATOM 596 C CA . PHE A 1 77 ? 5.07000 10.79600 15.45500 1.000 19.48596 104 PHE A CA 1
ATOM 597 C C . PHE A 1 77 ? 5.30600 10.61600 16.95700 1.000 24.10278 104 PHE A C 1
ATOM 598 O O . PHE A 1 77 ? 4.40000 10.08500 17.57600 1.000 26.02482 104 PHE A O 1
ATOM 606 N N A SER A 1 78 ? 6.33800 11.24300 17.50100 0.500 21.97090 105 SER A N 1
ATOM 607 N N B SER A 1 78 ? 6.34400 11.23200 17.50600 0.500 21.97836 105 SER A N 1
ATOM 608 C CA A SER A 1 78 ? 6.54900 11.20900 18.96600 0.500 22.47711 105 SER A CA 1
ATOM 609 C CA B SER A 1 78 ? 6.54300 11.20300 18.97500 0.500 22.48282 105 SER A CA 1
ATOM 610 C C A SER A 1 78 ? 6.88400 12.62600 19.41900 0.500 19.87253 105 SER A C 1
ATOM 611 C C B SER A 1 78 ? 6.88600 12.62000 19.42400 0.500 19.88770 105 SER A C 1
ATOM 612 O O A SER A 1 78 ? 7.68100 13.27200 18.74300 0.500 18.18957 105 SER A O 1
ATOM 613 O O B SER A 1 78 ? 7.67800 13.26500 18.74000 0.500 18.18387 105 SER A O 1
ATOM 618 N N . PRO A 1 79 ? 6.17900 13.17400 20.42300 1.000 20.66878 106 PRO A N 1
ATOM 619 C CA . PRO A 1 79 ? 6.44100 14.56400 20.81200 1.000 17.77006 106 PRO A CA 1
ATOM 620 C C . PRO A 1 79 ? 7.91700 14.90800 21.03300 1.000 18.44373 106 PRO A C 1
ATOM 621 O O . PRO A 1 79 ? 8.58400 14.17700 21.68600 1.000 21.62136 106 PRO A O 1
ATOM 625 N N . TYR A 1 80 ? 8.35500 16.02800 20.45300 1.000 15.30561 107 TYR A N 1
ATOM 626 C CA . TYR A 1 80 ? 9.75600 16.48000 20.61400 1.000 17.08292 107 TYR A CA 1
ATOM 627 C C . TYR A 1 80 ? 9.76500 17.73600 21.48500 1.000 17.51608 107 TYR A C 1
ATOM 628 O O . TYR A 1 80 ? 10.58200 17.81900 22.38400 1.000 17.24897 107 TYR A O 1
ATOM 637 N N . SER A 1 81 ? 8.85400 18.66500 21.20100 1.000 15.94465 108 SER A N 1
ATOM 638 C CA . SER A 1 81 ? 8.81300 19.93000 21.96900 1.000 16.88894 108 SER A CA 1
ATOM 639 C C . SER A 1 81 ? 7.44600 20.61000 21.91000 1.000 15.61881 108 SER A C 1
ATOM 640 O O . SER A 1 81 ? 6.77200 20.48700 20.90000 1.000 16.89771 108 SER A O 1
ATOM 643 N N . THR A 1 82 ? 7.11300 21.30800 22.98900 1.000 15.46346 109 THR A N 1
ATOM 644 C CA . THR A 1 82 ? 5.88100 22.12300 23.04100 1.000 15.15530 109 THR A CA 1
ATOM 645 C C . THR A 1 82 ? 6.25500 23.57900 22.75600 1.000 18.47242 109 THR A C 1
ATOM 646 O O . THR A 1 82 ? 5.34800 24.37600 22.71700 1.000 19.47718 109 THR A O 1
ATOM 650 N N . THR A 1 83 ? 7.54800 23.86000 22.57100 1.000 17.16882 110 THR A N 1
ATOM 651 C CA . THR A 1 83 ? 7.98800 25.23000 22.20000 1.000 17.16371 110 THR A CA 1
ATOM 652 C C . THR A 1 83 ? 8.03100 25.30500 20.66900 1.000 17.69890 110 THR A C 1
ATOM 653 O O . THR A 1 83 ? 8.73800 24.52100 20.05500 1.000 17.47276 110 THR A O 1
ATOM 657 N N . GLU A 1 84 ? 7.23700 26.20300 20.10100 1.000 16.63201 111 GLU A N 1
ATOM 658 C CA . GLU A 1 84 ? 7.18400 26.27400 18.62900 1.000 16.88991 111 GLU A CA 1
ATOM 659 C C . GLU A 1 84 ? 6.83400 27.67700 18.14600 1.000 20.82566 111 GLU A C 1
ATOM 660 O O . GLU A 1 84 ? 5.87700 28.25900 18.67900 1.000 21.22046 111 GLU A O 1
ATOM 666 N N . GLY A 1 85 ? 7.59700 28.18500 17.19700 1.000 16.72029 112 GLY A N 1
ATOM 667 C CA . GLY A 1 85 ? 7.24100 29.40000 16.45600 1.000 18.13490 112 GLY A CA 1
ATOM 668 C C . GLY A 1 85 ? 7.52200 30.68400 17.20800 1.000 19.16667 112 GLY A C 1
ATOM 669 O O . GLY A 1 85 ? 7.47500 30.70200 18.43600 1.000 23.68149 112 GLY A O 1
ATOM 670 N N . ALA A 1 86 ? 7.81700 31.71600 16.44100 1.000 15.45544 113 ALA A N 1
ATOM 671 C CA . ALA A 1 86 ? 8.10800 33.04600 16.97500 1.000 18.59749 113 ALA A CA 1
ATOM 672 C C . ALA A 1 86 ? 7.83400 34.06800 15.86600 1.000 15.25102 113 ALA A C 1
ATOM 673 O O . ALA A 1 86 ? 8.52700 34.02800 14.88300 1.000 17.91519 113 ALA A O 1
ATOM 675 N N . LEU A 1 87 ? 6.82900 34.90900 16.06700 1.000 17.53287 114 LEU A N 1
ATOM 676 C CA . LEU A 1 87 ? 6.60400 36.09600 15.20800 1.000 17.08340 114 LEU A CA 1
ATOM 677 C C . LEU A 1 87 ? 7.39900 37.28200 15.75800 1.000 18.73753 114 LEU A C 1
ATOM 678 O O . LEU A 1 87 ? 7.03600 37.82700 16.77500 1.000 20.90926 114 LEU A O 1
ATOM 683 N N A MET A 1 88 ? 8.46400 37.58500 15.03300 0.500 16.73266 115 MET A N 1
ATOM 684 N N B MET A 1 88 ? 8.56400 37.58500 15.03300 0.500 16.88327 115 MET A N 1
ATOM 685 C CA A MET A 1 88 ? 9.43400 38.62000 15.45600 0.500 16.30822 115 MET A CA 1
ATOM 686 C CA B MET A 1 88 ? 9.53400 38.62000 15.45600 0.500 16.25182 115 MET A CA 1
ATOM 687 C C A MET A 1 88 ? 9.14800 39.92700 14.71100 0.500 17.52396 115 MET A C 1
ATOM 688 C C B MET A 1 88 ? 9.24800 39.92700 14.71100 0.500 17.61980 115 MET A C 1
ATOM 689 O O A MET A 1 88 ? 8.96000 39.91800 13.51000 0.500 17.02240 115 MET A O 1
ATOM 690 O O B MET A 1 88 ? 9.06000 39.91800 13.51000 0.500 17.06432 115 MET A O 1
ATOM 699 N N . VAL A 1 89 ? 9.14300 40.99000 15.50100 1.000 16.55262 116 VAL A N 1
ATOM 700 C CA . VAL A 1 89 ? 8.99600 42.37100 14.98600 1.000 17.70386 116 VAL A CA 1
ATOM 701 C C . VAL A 1 89 ? 10.13100 43.20300 15.57600 1.000 18.58961 116 VAL A C 1
ATOM 702 O O . VAL A 1 89 ? 10.71700 42.81600 16.57700 1.000 20.45782 116 VAL A O 1
ATOM 706 N N . PRO A 1 90 ? 10.43600 44.34200 14.94600 1.000 18.14521 117 PRO A N 1
ATOM 707 C CA . PRO A 1 90 ? 11.43000 45.23100 15.46700 1.000 22.28471 117 PRO A CA 1
ATOM 708 C C . PRO A 1 90 ? 10.97400 45.69000 16.85000 1.000 23.51516 117 PRO A C 1
ATOM 709 O O . PRO A 1 90 ? 9.82300 45.86400 17.09000 1.000 23.34147 117 PRO A O 1
ATOM 713 N N . ALA A 1 91 ? 11.94500 45.81300 17.75100 1.000 20.82053 118 ALA A N 1
ATOM 714 C CA . ALA A 1 91 ? 11.66600 46.41300 19.06100 1.000 22.90345 118 ALA A CA 1
ATOM 715 C C . ALA A 1 91 ? 11.05300 47.79600 18.84900 1.000 20.05296 118 ALA A C 1
ATOM 716 O O . ALA A 1 91 ? 11.47100 48.49200 17.94300 1.000 21.42209 118 ALA A O 1
ATOM 718 N N . GLY A 1 92 ? 10.04700 48.09000 19.64700 1.000 22.39730 119 GLY A N 1
ATOM 719 C CA . GLY A 1 92 ? 9.34800 49.38200 19.61000 1.000 25.34009 119 GLY A CA 1
ATOM 720 C C . GLY A 1 92 ? 8.36600 49.45600 18.45900 1.000 25.30445 119 GLY A C 1
ATOM 721 O O . GLY A 1 92 ? 7.88900 50.54400 18.18300 1.000 30.56127 119 GLY A O 1
ATOM 722 N N . SER A 1 93 ? 8.10200 48.32500 17.81000 1.000 24.19874 120 SER A N 1
ATOM 723 C CA . SER A 1 93 ? 7.23700 48.31000 16.60400 1.000 25.00982 120 SER A CA 1
ATOM 724 C C . SER A 1 93 ? 5.82600 48.76400 16.98000 1.000 29.26272 120 SER A C 1
ATOM 725 O O . SER A 1 93 ? 5.35700 48.39600 18.05100 1.000 33.18185 120 SER A O 1
ATOM 728 N N . PRO A 1 94 ? 5.16000 49.53800 16.10600 1.000 33.81084 121 PRO A N 1
ATOM 729 C CA . PRO A 1 94 ? 3.74700 49.85600 16.25800 1.000 46.34133 121 PRO A CA 1
ATOM 730 C C . PRO A 1 94 ? 2.90300 48.58700 16.41300 1.000 43.00781 121 PRO A C 1
ATOM 731 O O . PRO A 1 94 ? 1.85800 48.65800 17.02300 1.000 48.04854 121 PRO A O 1
ATOM 735 N N . ILE A 1 95 ? 3.38200 47.48900 15.83800 1.000 37.59240 122 ILE A N 1
ATOM 736 C CA . ILE A 1 95 ? 2.56500 46.25300 15.66700 1.000 37.27570 122 ILE A CA 1
ATOM 737 C C . ILE A 1 95 ? 2.38800 45.58400 17.03300 1.000 45.51604 122 ILE A C 1
ATOM 738 O O . ILE A 1 95 ? 3.33100 44.94700 17.50600 1.000 49.66788 122 ILE A O 1
ATOM 743 N N . THR A 1 96 ? 1.18900 45.72400 17.59100 1.000 38.92182 123 THR A N 1
ATOM 744 C CA . THR A 1 96 ? 0.73900 45.13400 18.87000 1.000 47.20331 123 THR A CA 1
ATOM 745 C C . THR A 1 96 ? -0.23400 43.96800 18.62600 1.000 42.02648 123 THR A C 1
ATOM 746 O O . THR A 1 96 ? -0.44800 43.18900 19.56300 1.000 50.66488 123 THR A O 1
ATOM 750 N N . ASP A 1 97 ? -0.80900 43.91000 17.42300 1.000 45.69620 124 ASP A N 1
ATOM 751 C CA . ASP A 1 97 ? -1.80000 42.87100 17.03900 1.000 49.95796 124 ASP A CA 1
ATOM 752 C C . ASP A 1 97 ? -1.49400 42.32100 15.64000 1.000 38.15434 124 ASP A C 1
ATOM 753 O O . ASP A 1 97 ? -0.68700 42.91600 14.94300 1.000 39.64237 124 ASP A O 1
ATOM 758 N N . LEU A 1 98 ? -2.19800 41.26700 15.22600 1.000 35.15460 125 LEU A N 1
ATOM 759 C CA . LEU A 1 98 ? -1.96600 40.64300 13.89300 1.000 31.91042 125 LEU A CA 1
ATOM 760 C C 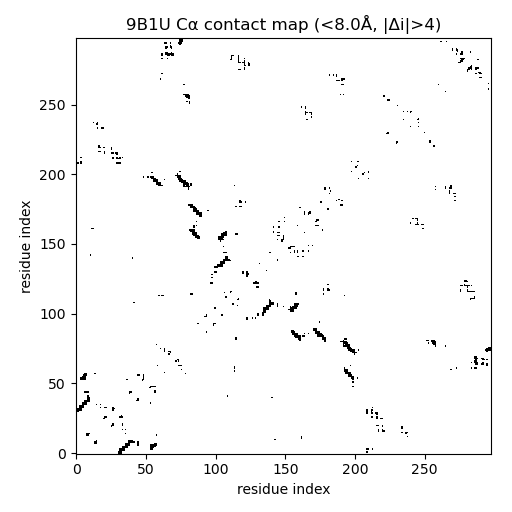. LEU A 1 98 ? -2.46500 41.55900 12.76600 1.000 26.84589 125 LEU A C 1
ATOM 761 O O . LEU A 1 98 ? -1.92900 41.48900 11.67200 1.000 34.84459 125 LEU A O 1
ATOM 766 N N . LYS A 1 99 ? -3.44400 42.41800 13.04300 1.000 39.23139 126 LYS A N 1
ATOM 767 C CA . LYS A 1 99 ? -3.95300 43.37800 12.02400 1.000 38.97638 126 LYS A CA 1
ATOM 768 C C . LYS A 1 99 ? -2.85400 44.35500 11.58500 1.000 32.14970 126 LYS A C 1
ATOM 769 O O . LYS A 1 99 ? -2.90100 44.80200 10.43700 1.000 34.49001 126 LYS A O 1
ATOM 775 N N . GLY A 1 100 ? -1.88300 44.63500 12.46100 1.000 34.68553 127 GLY A N 1
ATOM 776 C CA . GLY A 1 100 ? -0.77000 45.55000 12.14400 1.000 31.29480 127 GLY A CA 1
ATOM 777 C C . GLY A 1 100 ? 0.18800 44.99600 11.10900 1.000 31.79730 127 GLY A C 1
ATOM 778 O O . GLY A 1 100 ? 1.07200 45.73500 10.70300 1.000 30.63755 127 GLY A O 1
ATOM 779 N N . LEU A 1 101 ? -0.01200 43.73500 10.69500 1.000 30.99518 128 LEU A N 1
ATOM 780 C CA . LEU A 1 101 ? 0.84000 43.10400 9.65200 1.000 27.23924 128 LEU A CA 1
ATOM 781 C C . LEU A 1 101 ? 0.39700 43.57000 8.25800 1.000 22.99653 128 LEU A C 1
ATOM 782 O O . LEU A 1 101 ? 1.14500 43.37900 7.30100 1.000 27.23174 128 LEU A O 1
ATOM 787 N N . ALA A 1 102 ? -0.74600 44.23800 8.18000 1.000 29.66490 129 ALA A N 1
ATOM 788 C CA . ALA A 1 102 ? -1.24600 44.71300 6.87000 1.000 35.83199 129 ALA A CA 1
ATOM 789 C C . ALA A 1 102 ? -0.25500 45.70000 6.24900 1.000 27.37128 129 ALA A C 1
ATOM 790 O O . ALA A 1 102 ? 0.20600 46.59000 6.95900 1.000 36.63673 129 ALA A O 1
ATOM 792 N N . GLY A 1 103 ? 0.10800 45.47000 4.99100 1.000 33.24495 130 GLY A N 1
ATOM 793 C CA . GLY A 1 103 ? 1.07700 46.32500 4.29000 1.000 33.48869 130 GLY A CA 1
ATOM 794 C C . GLY A 1 103 ? 2.52900 46.01100 4.60900 1.000 38.77596 130 GLY A C 1
ATOM 795 O O . GLY A 1 103 ? 3.39000 46.68200 4.03500 1.000 34.43909 130 GLY A O 1
ATOM 796 N N . LYS A 1 104 ? 2.79900 45.03700 5.48000 1.000 26.34315 131 LYS A N 1
ATOM 797 C CA . LYS A 1 104 ? 4.18400 44.75000 5.93200 1.000 24.16782 131 LYS A CA 1
ATOM 798 C C . LYS A 1 104 ? 4.81500 43.61500 5.11000 1.000 22.12297 131 LYS A C 1
ATOM 799 O O . LYS A 1 104 ? 4.08800 42.76000 4.62200 1.000 25.59599 131 LYS A O 1
ATOM 805 N N . ARG A 1 105 ? 6.12600 43.68500 4.92600 1.000 20.48701 132 ARG A N 1
ATOM 806 C CA . ARG A 1 105 ? 6.87900 42.59300 4.27900 1.000 21.21570 132 ARG A CA 1
ATOM 807 C C . ARG A 1 105 ? 7.06500 41.56600 5.39600 1.000 20.60649 132 ARG A C 1
ATOM 808 O O . ARG A 1 105 ? 7.79400 41.86000 6.33800 1.000 22.43018 132 ARG A O 1
ATOM 816 N N . LEU A 1 106 ? 6.33700 40.46500 5.29900 1.000 19.48529 133 LEU A N 1
ATOM 817 C CA . LEU A 1 106 ? 6.32800 39.45300 6.38200 1.000 23.83554 133 LEU A CA 1
ATOM 818 C C . LEU A 1 106 ? 6.98300 38.16600 5.90400 1.000 19.11037 133 LEU A C 1
ATOM 819 O O . LEU A 1 106 ? 6.47600 37.53600 4.99200 1.000 18.37577 133 LEU A O 1
ATOM 824 N N . GLY A 1 107 ? 8.08800 37.83400 6.53700 1.000 18.20897 134 GLY A N 1
ATOM 825 C CA . GLY A 1 107 ? 8.75700 36.57200 6.24200 1.000 16.91976 134 GLY A CA 1
ATOM 826 C C . GLY A 1 107 ? 8.01900 35.44100 6.92800 1.000 15.77816 134 GLY A C 1
ATOM 827 O O . GLY A 1 107 ? 7.56500 35.63000 8.03300 1.000 16.42021 134 GLY A O 1
ATOM 828 N N . VAL A 1 108 ? 7.89500 34.32400 6.23400 1.000 15.51891 135 VAL A N 1
ATOM 829 C CA . VAL A 1 108 ? 7.20400 33.13500 6.78800 1.000 15.90023 135 VAL A CA 1
ATOM 830 C C . VAL A 1 108 ? 8.08600 31.91700 6.51400 1.000 19.03086 135 VAL A C 1
ATOM 831 O O . VAL A 1 108 ? 8.25400 31.53700 5.35800 1.000 19.70837 135 VAL A O 1
ATOM 835 N N . ALA A 1 109 ? 8.62200 31.34600 7.57400 1.00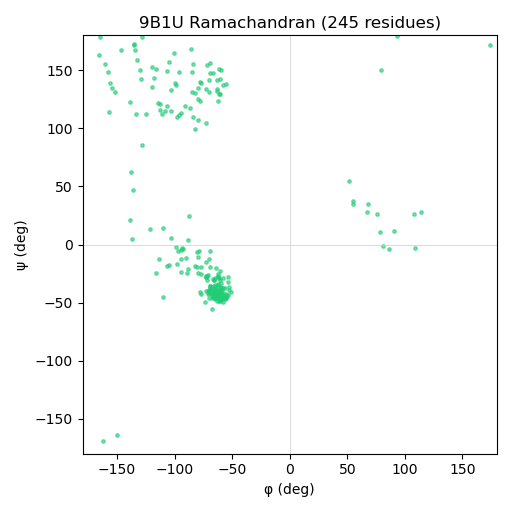0 16.67866 136 ALA A N 1
ATOM 836 C CA . ALA A 1 109 ? 9.49400 30.17200 7.42100 1.000 17.60002 136 ALA A CA 1
ATOM 837 C C . ALA A 1 109 ? 8.70200 28.94500 6.98300 1.000 23.18877 136 ALA A C 1
ATOM 838 O O . ALA A 1 109 ? 7.58100 28.77700 7.43500 1.000 24.57774 136 ALA A O 1
ATOM 840 N N . GLY A 1 110 ? 9.29500 28.14900 6.10200 1.000 25.73182 137 GLY A N 1
ATOM 841 C CA . GLY A 1 110 ? 8.68700 26.84700 5.77200 1.000 24.83425 137 GLY A CA 1
ATOM 842 C C . GLY A 1 110 ? 7.63800 26.86400 4.69000 1.000 32.38763 137 GLY A C 1
ATOM 843 O O . GLY A 1 110 ? 7.14600 25.78400 4.36700 1.000 38.21641 137 GLY A O 1
ATOM 844 N N . GLY A 1 111 ? 7.27500 28.01400 4.17400 1.000 25.39859 138 GLY A N 1
ATOM 845 C CA . GLY A 1 111 ? 6.33700 27.98800 3.05300 1.000 24.19198 138 GLY A CA 1
ATOM 846 C C . GLY A 1 111 ? 4.87500 28.11800 3.42300 1.000 27.19682 138 GLY A C 1
ATOM 847 O O . GLY A 1 111 ? 4.58300 28.20600 4.60900 1.000 23.11660 138 GLY A O 1
ATOM 848 N N . ALA A 1 112 ? 4.00200 28.10200 2.42400 1.000 23.71017 139 ALA A N 1
ATOM 849 C CA . ALA A 1 112 ? 2.56700 28.36400 2.63000 1.000 24.43557 139 ALA A CA 1
ATOM 850 C C . ALA A 1 112 ? 1.86200 27.32300 3.50200 1.000 22.93716 139 ALA A C 1
ATOM 851 O O . ALA A 1 112 ? 0.79900 27.63100 4.01000 1.000 30.24194 139 ALA A O 1
ATOM 853 N N . LEU A 1 113 ? 2.43900 26.13900 3.63200 1.000 23.78851 140 LEU A N 1
ATOM 854 C CA . LEU A 1 113 ? 1.79500 25.04600 4.41200 1.000 25.90462 140 LEU A CA 1
ATOM 855 C C . LEU A 1 113 ? 2.45100 24.86700 5.79200 1.000 26.75860 140 LEU A C 1
ATOM 856 O O . LEU A 1 113 ? 2.07500 23.94800 6.49100 1.000 27.15229 140 LEU A O 1
ATOM 861 N N . ASP A 1 114 ? 3.38700 25.74600 6.15700 1.000 22.81024 141 ASP A N 1
ATOM 862 C CA . ASP A 1 114 ? 4.07100 25.63700 7.46900 1.000 21.33972 141 ASP A CA 1
ATOM 863 C C . ASP A 1 114 ? 3.06000 25.67100 8.62400 1.000 19.75067 141 ASP A C 1
ATOM 864 O O . ASP A 1 114 ? 2.19100 26.52500 8.63800 1.000 19.19627 141 ASP A O 1
ATOM 869 N N . LYS A 1 115 ? 3.27700 24.80100 9.59800 1.000 20.76137 142 LYS A N 1
ATOM 870 C CA . LYS A 1 115 ? 2.32200 24.67500 10.72400 1.000 21.48319 142 LYS A CA 1
ATOM 871 C C . LYS A 1 115 ? 2.15700 25.98700 11.49400 1.000 19.05712 142 LYS A C 1
ATOM 872 O O . LYS A 1 115 ? 1.05900 26.25400 11.92000 1.000 20.69856 142 LYS A O 1
ATOM 878 N N . ASN A 1 116 ? 3.23000 26.74700 11.67300 1.000 18.44170 143 ASN A N 1
ATOM 879 C CA . ASN A 1 116 ? 3.13800 28.00000 12.45700 1.000 17.33746 143 ASN A CA 1
ATOM 880 C C . ASN A 1 116 ? 2.31600 29.02100 11.67100 1.000 15.81998 143 ASN A C 1
ATOM 881 O O . ASN A 1 116 ? 1.59300 29.78700 12.28000 1.000 14.82750 143 ASN A O 1
ATOM 886 N N . TRP A 1 117 ? 2.46800 29.00000 10.35500 1.000 16.12971 144 TRP A N 1
ATOM 887 C CA . TRP A 1 117 ? 1.72000 29.91700 9.45900 1.000 16.67113 144 TRP A CA 1
ATOM 888 C C . TRP A 1 117 ? 0.23200 29.54600 9.41800 1.000 16.72859 144 TRP A C 1
ATOM 889 O O . TRP A 1 117 ? -0.59100 30.43500 9.44300 1.000 17.65586 144 TRP A O 1
ATOM 900 N N . ILE A 1 118 ? -0.05500 28.25200 9.41500 1.000 17.28973 145 ILE A N 1
ATOM 901 C CA . ILE A 1 118 ? -1.48000 27.80200 9.45400 1.000 17.60379 145 ILE A CA 1
ATOM 902 C C . ILE A 1 118 ? -2.11400 28.31100 10.75400 1.000 15.62257 145 ILE A C 1
ATOM 903 O O . ILE A 1 118 ? -3.20800 28.82300 10.71200 1.000 17.66534 145 ILE A O 1
ATOM 908 N N A LEU A 1 119 ? -1.39100 28.17600 11.86300 0.500 17.37361 146 LEU A N 1
ATOM 909 N N B LEU A 1 119 ? -1.39400 28.17800 11.85900 0.500 17.38901 146 LEU A N 1
ATOM 910 C CA A LEU A 1 119 ? -1.91300 28.61200 13.18200 0.500 16.74789 146 LEU A CA 1
ATOM 911 C CA B LEU A 1 119 ? -1.92800 28.62200 13.16800 0.500 16.74635 146 LEU A CA 1
ATOM 912 C C A LEU A 1 119 ? -2.12900 30.12800 13.16500 0.500 18.43662 146 LEU A C 1
ATOM 913 C C B LEU A 1 119 ? -2.12800 30.14000 13.17200 0.500 18.45369 146 LEU A C 1
ATOM 914 O O A LEU A 1 119 ? -3.17300 30.58000 13.63700 0.500 21.47850 146 LEU A O 1
ATOM 915 O O B LEU A 1 119 ? -3.16000 30.59600 13.63200 0.500 21.46147 146 LEU A O 1
ATOM 924 N N . LEU A 1 120 ? -1.17300 30.82800 12.68300 1.000 17.29952 147 LEU A N 1
ATOM 925 C CA . LEU A 1 120 ? -1.25100 32.31600 12.71000 1.000 17.95968 147 LEU A CA 1
ATOM 926 C C . LEU A 1 120 ? -2.36900 32.81100 11.77900 1.000 19.47783 147 LEU A C 1
ATOM 927 O O . LEU A 1 120 ? -3.08000 33.74100 12.14900 1.000 22.27247 147 LEU A O 1
ATOM 932 N N . ARG A 1 121 ? -2.49600 32.20300 10.60900 1.000 19.39882 148 ARG A N 1
ATOM 933 C CA . ARG A 1 121 ? -3.57600 32.58800 9.66400 1.000 20.36200 148 ARG A CA 1
ATOM 934 C C . ARG A 1 121 ? -4.93800 32.26300 10.27800 1.000 23.97951 148 ARG A C 1
ATOM 935 O O . ARG A 1 121 ? -5.83700 33.08600 10.18200 1.000 24.10259 148 ARG A O 1
ATOM 943 N N . ALA A 1 122 ? -5.04100 31.11100 10.92100 1.000 19.18637 149 ALA A N 1
ATOM 944 C CA . ALA A 1 122 ? -6.29900 30.73300 11.58500 1.000 19.31942 149 ALA A CA 1
ATOM 945 C C . ALA A 1 122 ? -6.61900 31.75100 12.67700 1.000 22.16777 149 ALA A C 1
ATOM 946 O O . ALA A 1 122 ? -7.77200 32.15600 12.77200 1.000 25.09719 149 ALA A O 1
ATOM 948 N N . GLN A 1 123 ? -5.61800 32.14300 13.46100 1.000 19.47398 150 GLN A N 1
ATOM 949 C CA . GLN A 1 123 ? -5.83300 33.12400 14.55500 1.000 22.83897 150 GLN A CA 1
ATOM 950 C C . GLN A 1 123 ? -6.31500 34.46200 13.97800 1.000 27.19757 150 GLN A C 1
ATOM 951 O O . GLN A 1 123 ? -7.27300 35.01600 14.50100 1.000 29.56680 150 GLN A O 1
ATOM 957 N N . ALA A 1 124 ? -5.67500 34.94000 12.92600 1.000 24.81275 151 ALA A N 1
ATOM 958 C CA . ALA A 1 124 ? -6.05400 36.24200 12.33500 1.000 24.18563 151 ALA A CA 1
ATOM 959 C C . ALA A 1 124 ? -7.47200 36.17700 11.75500 1.000 28.75350 151 ALA A C 1
ATOM 960 O O . ALA A 1 124 ? -8.18600 37.16400 11.83900 1.000 30.70993 151 ALA A O 1
ATOM 962 N N . ARG A 1 125 ? -7.83800 35.05100 11.16800 1.000 27.20017 152 ARG A N 1
ATOM 963 C CA . ARG A 1 125 ? -9.21500 34.90100 10.64900 1.000 29.71781 152 ARG A CA 1
ATOM 964 C C . ARG A 1 125 ? -10.19600 34.90700 11.81900 1.000 34.85943 152 ARG A C 1
ATOM 965 O O . ARG A 1 125 ? -11.20100 35.60700 11.73800 1.000 34.34268 152 ARG A O 1
ATOM 973 N N . GLU A 1 126 ? -9.89600 34.16700 12.87000 1.000 30.17191 153 GLU A N 1
ATOM 974 C CA . GLU A 1 126 ? -10.82600 34.04900 14.01800 1.000 31.34209 153 GLU A CA 1
ATOM 975 C C . GLU A 1 126 ? -10.97400 35.38300 14.74500 1.000 35.39579 153 GLU A C 1
ATOM 976 O O . GLU A 1 126 ? -12.11100 35.73800 15.07200 1.000 48.16064 153 GLU A O 1
ATOM 982 N N . THR A 1 127 ? -9.88700 36.09900 14.98200 1.000 32.51153 154 THR A N 1
ATOM 983 C CA . THR A 1 127 ? -9.92900 37.32500 15.81500 1.000 37.05809 154 THR A CA 1
ATOM 984 C C . THR A 1 127 ? -10.21600 38.59800 15.03100 1.000 39.74061 154 THR A C 1
ATOM 985 O O . THR A 1 127 ? -10.72000 39.53700 15.64500 1.000 46.52875 154 THR A O 1
ATOM 989 N N . ALA A 1 128 ? -9.92100 38.63200 13.73900 1.000 43.04804 155 ALA A N 1
ATOM 990 C CA . ALA A 1 128 ? -10.04400 39.91000 13.00800 1.000 35.24266 155 ALA A CA 1
ATOM 991 C C . ALA A 1 128 ? -10.70300 39.71900 11.64000 1.000 46.57422 155 ALA A C 1
ATOM 992 O O . ALA A 1 128 ? -10.78900 40.69100 10.88700 1.000 47.81106 155 ALA A O 1
ATOM 994 N N . GLY A 1 129 ? -11.15900 38.52200 11.33200 1.000 35.98320 156 GLY A N 1
ATOM 995 C CA . GLY A 1 129 ? -11.75500 38.27700 10.01800 1.000 37.43544 156 GLY A CA 1
ATOM 996 C C . GLY A 1 129 ? -10.81200 38.67700 8.90800 1.000 45.75032 156 GLY A C 1
ATOM 997 O O . GLY A 1 129 ? -11.28900 39.15300 7.88000 1.000 40.49259 156 GLY A O 1
ATOM 998 N N . LEU A 1 130 ? -9.52000 38.43900 9.11200 1.000 35.66450 157 LEU A N 1
ATOM 999 C CA . LEU A 1 130 ? -8.50500 38.89500 8.13600 1.000 32.07063 157 LEU A CA 1
ATOM 1000 C C . LEU A 1 130 ? -7.71400 37.73000 7.55000 1.000 30.21076 157 LEU A C 1
ATOM 1001 O O . LEU A 1 130 ? -7.32600 36.84700 8.31400 1.000 30.54811 157 LEU A O 1
ATOM 1006 N N . GLU A 1 131 ? -7.51400 37.74500 6.24100 1.000 31.66021 158 GLU A N 1
ATOM 1007 C CA . GLU A 1 131 ? -6.64200 36.74600 5.58100 1.000 34.25892 158 GLU A CA 1
ATOM 1008 C C . GLU A 1 131 ? -5.29200 37.44100 5.41800 1.000 30.39988 158 GLU A C 1
ATOM 1009 O O . GLU A 1 131 ? -5.20400 38.36200 4.61800 1.000 29.56896 158 GLU A O 1
ATOM 1015 N N . LEU A 1 132 ? -4.28900 37.00100 6.17500 1.000 28.47050 159 LEU A N 1
ATOM 1016 C CA . LEU A 1 132 ? -2.98000 37.70800 6.16200 1.000 28.53414 159 LEU A CA 1
ATOM 1017 C C . LEU A 1 132 ? -2.36100 37.68600 4.76000 1.000 26.93642 159 LEU A C 1
ATOM 1018 O O . LEU A 1 132 ? -1.66400 38.64300 4.42900 1.000 28.94415 159 LEU A O 1
ATOM 1023 N N . GLU A 1 133 ? -2.65300 36.66700 3.95700 1.000 26.55806 160 GLU A N 1
ATOM 1024 C CA . GLU A 1 133 ? -2.06200 36.53600 2.59700 1.000 28.55187 160 GLU A CA 1
ATOM 1025 C C . GLU A 1 133 ? -2.62700 37.61300 1.67000 1.000 25.88419 160 GLU A C 1
ATOM 1026 O O . GLU A 1 133 ? -2.00700 37.89600 0.65400 1.000 27.25200 160 GLU A O 1
ATOM 1032 N N . ASN A 1 134 ? -3.76500 38.18300 2.04600 1.000 29.04679 161 ASN A N 1
ATOM 1033 C CA . ASN A 1 134 ? -4.42500 39.21700 1.21400 1.000 25.29500 161 ASN A CA 1
ATOM 1034 C C . ASN A 1 134 ? -3.91100 40.61200 1.57000 1.000 32.29298 161 ASN A C 1
ATOM 1035 O O . ASN A 1 134 ? -3.98400 41.49300 0.71600 1.000 30.94358 161 ASN A O 1
ATOM 1040 N N . VAL A 1 135 ? -3.35300 40.77900 2.76100 1.000 30.77459 162 VAL A N 1
ATOM 1041 C CA . VAL A 1 135 ? -2.99000 42.14400 3.22400 1.000 35.49087 162 VAL A CA 1
ATOM 1042 C C . VAL A 1 135 ? -1.47100 42.31400 3.42200 1.000 32.23827 162 VAL A C 1
ATOM 1043 O O . VAL A 1 135 ? -1.00000 43.45300 3.35400 1.000 31.85587 162 VAL A O 1
ATOM 1047 N N . ALA A 1 136 ? -0.74500 41.23100 3.66700 1.000 26.19720 163 ALA A N 1
ATOM 1048 C CA . ALA A 1 136 ? 0.69600 41.36700 3.93200 1.000 21.79320 163 ALA A CA 1
ATOM 1049 C C . ALA A 1 136 ? 1.49800 40.88700 2.72500 1.000 25.78607 163 ALA A C 1
ATOM 1050 O O . ALA A 1 136 ? 1.02700 39.99100 2.00900 1.000 24.55268 163 ALA A O 1
ATOM 1052 N N . GLN A 1 137 ? 2.65600 41.48700 2.52400 1.000 20.33113 164 GLN A N 1
ATOM 1053 C CA . GLN A 1 137 ? 3.54700 41.03700 1.43400 1.000 24.16105 164 GLN A CA 1
ATOM 1054 C C . GLN A 1 137 ? 4.31900 39.83200 1.97400 1.000 24.22409 164 GLN A C 1
ATOM 1055 O O . GLN A 1 137 ? 5.30500 40.02500 2.65500 1.000 24.39213 164 GLN A O 1
ATOM 1061 N N . ILE A 1 138 ? 3.87900 38.63500 1.61900 1.000 21.10401 165 ILE A N 1
ATOM 1062 C CA . ILE A 1 138 ? 4.45900 37.40200 2.21700 1.000 18.66348 165 ILE A CA 1
ATOM 1063 C C . ILE A 1 138 ? 5.71800 36.96800 1.47800 1.000 26.28165 165 ILE A C 1
ATOM 1064 O O . ILE A 1 138 ? 5.69100 36.91500 0.23900 1.000 24.78905 165 ILE A O 1
ATOM 1069 N N . ALA A 1 139 ? 6.77800 36.69100 2.22800 1.000 21.05778 166 ALA A N 1
ATOM 1070 C CA . ALA A 1 139 ? 8.02400 36.15300 1.65500 1.000 22.64129 166 ALA A CA 1
ATOM 1071 C C . ALA A 1 139 ? 8.34100 34.86000 2.39800 1.000 22.49532 166 ALA A C 1
ATOM 1072 O O . ALA A 1 139 ? 8.66600 34.90900 3.57200 1.000 21.26046 166 ALA A O 1
ATOM 1074 N N . TYR A 1 140 ? 8.24200 33.74700 1.69500 1.000 20.84513 167 TYR A N 1
ATOM 1075 C CA . TYR A 1 140 ? 8.57100 32.45000 2.31600 1.000 19.13888 167 TYR A CA 1
ATOM 1076 C C . TYR A 1 140 ? 10.05200 32.23300 2.23600 1.000 23.12595 167 TYR A C 1
ATOM 1077 O O . TYR A 1 140 ? 10.73600 32.77600 1.36200 1.000 24.41233 167 TYR A O 1
ATOM 1086 N N . GLY A 1 141 ? 10.56100 31.42500 3.14200 1.000 20.79086 168 GLY A N 1
ATOM 1087 C CA . GLY A 1 141 ? 11.97700 31.08400 3.05900 1.000 22.32007 168 GLY A CA 1
ATOM 1088 C C . GLY A 1 141 ? 12.45500 30.26700 4.22900 1.000 24.28504 168 GLY A C 1
ATOM 1089 O O . GLY A 1 141 ? 11.71000 30.11800 5.18300 1.000 24.03804 168 GLY A O 1
ATOM 1090 N N . ALA A 1 142 ? 13.67600 29.78100 4.12600 1.000 19.77306 169 ALA A N 1
ATOM 1091 C CA . ALA A 1 142 ? 14.28600 29.06100 5.24600 1.000 22.33934 169 ALA A CA 1
ATOM 1092 C C . ALA A 1 142 ? 14.51400 30.04800 6.39100 1.000 21.98746 169 ALA A C 1
ATOM 1093 O O . ALA A 1 142 ? 14.79200 31.21200 6.14200 1.000 20.79836 169 ALA A O 1
ATOM 1095 N N . PRO A 1 143 ? 14.41700 29.59900 7.64900 1.000 19.25246 170 PRO A N 1
ATOM 1096 C CA . PRO A 1 143 ? 14.55800 30.50200 8.77500 1.000 18.84363 170 PRO A CA 1
ATOM 1097 C C . PRO A 1 143 ? 15.86000 31.33000 8.77400 1.000 20.95843 170 PRO A C 1
ATOM 1098 O O . PRO A 1 143 ? 15.79600 32.48000 9.09700 1.000 19.47703 170 PRO A O 1
ATOM 1102 N N . PRO A 1 144 ? 17.07200 30.78500 8.49500 1.000 19.55515 171 PRO A N 1
ATOM 1103 C CA . PRO A 1 144 ? 18.27800 31.61800 8.52000 1.000 21.69503 171 PRO A CA 1
ATOM 1104 C C . PRO A 1 144 ? 18.14700 32.82500 7.58000 1.000 21.14668 171 PRO A C 1
ATOM 1105 O O . PRO A 1 144 ? 18.45600 33.92400 8.00200 1.000 21.58967 171 PRO A O 1
ATOM 1109 N N . LEU A 1 145 ? 17.69200 32.59400 6.34500 1.000 18.76325 172 LEU A N 1
ATOM 1110 C CA . LEU A 1 145 ? 17.58700 33.68600 5.35100 1.000 20.56785 172 LEU A CA 1
ATOM 1111 C C . LEU A 1 145 ? 16.63000 34.74900 5.88800 1.000 18.10073 172 LEU A C 1
ATOM 1112 O O . LEU A 1 145 ? 16.95500 35.91300 5.81500 1.000 18.19168 172 LEU A O 1
ATOM 1117 N N . LEU A 1 146 ? 15.48000 34.32000 6.39000 1.000 18.53984 173 LEU A N 1
ATOM 1118 C CA . LEU A 1 146 ? 14.47100 35.29100 6.87400 1.000 16.85244 173 LEU A CA 1
ATOM 1119 C C . LEU A 1 146 ? 15.02000 36.10300 8.05500 1.000 18.46966 173 LEU A C 1
ATOM 1120 O O . LEU A 1 146 ? 14.78500 37.28900 8.11700 1.000 18.43951 173 LEU A O 1
ATOM 1125 N N . ALA A 1 147 ? 15.72200 35.44000 8.95800 1.000 18.25613 174 ALA A N 1
ATOM 1126 C CA . ALA A 1 147 ? 16.24200 36.14200 10.14300 1.000 18.82494 174 ALA A CA 1
ATOM 1127 C C . ALA A 1 147 ? 17.26900 37.18200 9.70000 1.000 20.88425 174 ALA A C 1
ATOM 1128 O O . ALA A 1 147 ? 17.23700 38.29100 10.21100 1.000 22.86438 174 ALA A O 1
ATOM 1130 N N . GLN A 1 148 ? 18.10300 36.81100 8.73600 1.000 19.38138 175 GLN A N 1
ATOM 1131 C CA . GLN A 1 148 ? 19.12000 37.74400 8.19700 1.000 22.06809 175 GLN A CA 1
ATOM 1132 C C . GLN A 1 148 ? 18.44100 38.93300 7.51300 1.000 21.98634 175 GLN A C 1
ATOM 1133 O O . GLN A 1 148 ? 18.87300 40.05300 7.71600 1.000 22.86256 175 GLN A O 1
ATOM 1139 N N . LYS A 1 149 ? 17.40100 38.67600 6.74600 1.000 19.00695 176 LYS A N 1
ATOM 1140 C CA . LYS A 1 149 ? 16.77500 39.76500 5.95500 1.000 18.87592 176 LYS A CA 1
ATOM 1141 C C . LYS A 1 149 ? 15.91800 40.62900 6.88700 1.000 20.22632 176 LYS A C 1
ATOM 1142 O O . LYS A 1 149 ? 15.72200 41.79700 6.59000 1.000 21.68712 176 LYS A O 1
ATOM 1148 N N . LEU A 1 150 ? 15.44400 40.05800 7.98600 1.000 18.61147 177 LEU A N 1
ATOM 1149 C CA . LEU A 1 150 ? 14.74400 40.87900 9.00400 1.000 18.88829 177 LEU A CA 1
ATOM 1150 C C . LEU A 1 150 ? 15.78800 41.80100 9.65300 1.000 21.50138 177 LEU A C 1
ATOM 1151 O O . LEU A 1 150 ? 15.51300 42.98700 9.81500 1.000 22.51312 177 LEU A O 1
ATOM 1156 N N . GLU A 1 151 ? 16.96500 41.25600 9.95100 1.000 20.98333 178 GLU A N 1
ATOM 1157 C CA . GLU A 1 151 ? 18.05800 42.07000 10.55000 1.000 26.80071 178 GLU A CA 1
ATOM 1158 C C . GLU A 1 151 ? 18.48800 43.17700 9.58500 1.000 26.73741 178 GLU A C 1
ATOM 1159 O O . GLU A 1 151 ? 18.73200 44.28300 10.07900 1.000 29.73596 178 GLU A O 1
ATOM 1165 N N . THR A 1 152 ? 18.59500 42.88000 8.29400 1.000 23.07143 179 THR A N 1
ATOM 1166 C CA . THR A 1 152 ? 19.03800 43.84300 7.24500 1.000 23.24774 179 THR A CA 1
ATOM 1167 C C . THR A 1 152 ? 17.96400 44.89800 6.92400 1.000 27.32105 179 THR A C 1
ATOM 1168 O O . THR A 1 152 ? 18.29600 45.90000 6.29700 1.000 29.07535 179 THR A O 1
ATOM 1172 N N . GLY A 1 153 ? 16.72500 44.67800 7.33100 1.000 26.61792 180 GLY A N 1
ATOM 1173 C CA . GLY A 1 153 ? 15.64100 45.64600 7.09500 1.000 25.80045 180 GLY A CA 1
ATOM 1174 C C . GLY A 1 153 ? 14.89100 45.43400 5.78300 1.000 23.79227 180 GLY A C 1
ATOM 1175 O O . GLY A 1 153 ? 14.13700 46.31800 5.41800 1.000 24.82779 180 GLY A O 1
ATOM 1176 N N . GLU A 1 154 ? 15.11000 44.30900 5.11000 1.000 21.34949 181 GLU A N 1
ATOM 1177 C CA . GLU A 1 154 ? 14.36300 43.99000 3.86300 1.000 19.63583 181 GLU A CA 1
ATOM 1178 C C . GLU A 1 154 ? 12.99600 43.39300 4.22100 1.000 20.07969 181 GLU A C 1
ATOM 1179 O O . GLU A 1 154 ? 12.15900 43.33100 3.34600 1.000 22.56997 181 GLU A O 1
ATOM 1185 N N . LEU A 1 155 ? 12.84200 42.91200 5.44500 1.000 23.43432 182 LEU A N 1
ATOM 1186 C CA . LEU A 1 155 ? 11.53200 42.42100 5.93200 1.000 22.83776 182 LEU A CA 1
ATOM 1187 C C . LEU A 1 155 ? 11.14000 43.27900 7.13800 1.000 18.49869 182 LEU A C 1
ATOM 1188 O O . LEU A 1 155 ? 12.03700 43.78100 7.81300 1.000 23.65840 182 LEU A O 1
ATOM 1193 N N . ASP A 1 156 ? 9.85500 43.42400 7.39000 1.000 17.07885 183 ASP A N 1
ATOM 1194 C CA . ASP A 1 156 ? 9.34400 44.22800 8.52000 1.000 18.35354 183 ASP A CA 1
ATOM 1195 C C . ASP A 1 156 ? 9.00700 43.31100 9.69700 1.000 18.41091 183 ASP A C 1
ATOM 1196 O O . ASP A 1 156 ? 8.84100 43.81300 10.79700 1.000 21.92395 183 ASP A O 1
ATOM 1201 N N . ALA A 1 157 ? 8.87900 42.01200 9.41800 1.000 17.63161 184 ALA A N 1
ATOM 1202 C CA . ALA A 1 157 ? 8.52800 41.03800 10.46200 1.000 17.56477 184 ALA A CA 1
ATOM 1203 C C . ALA A 1 157 ? 8.81400 39.64100 9.90100 1.000 16.38520 184 ALA A C 1
ATOM 1204 O O . ALA A 1 157 ? 8.96000 39.49400 8.70000 1.000 16.14354 184 ALA A O 1
ATOM 1206 N N . ALA A 1 158 ? 8.89800 38.68100 10.80600 1.000 15.69723 185 ALA A N 1
ATOM 1207 C CA . ALA A 1 158 ? 9.14300 37.31100 10.33600 1.000 15.15963 185 ALA A CA 1
ATOM 1208 C C . ALA A 1 158 ? 8.61800 36.26500 11.31900 1.000 16.46335 185 ALA A C 1
ATOM 1209 O O . ALA A 1 158 ? 8.82200 36.41500 12.51100 1.000 16.10479 185 ALA A O 1
ATOM 1211 N N . LEU A 1 159 ? 7.94100 35.27700 10.75800 1.000 14.20541 186 LEU A N 1
ATOM 1212 C CA . LEU A 1 159 ? 7.45800 34.12800 11.55200 1.000 13.05427 186 LEU A CA 1
ATOM 1213 C C . LEU A 1 159 ? 8.53300 33.06100 11.40400 1.000 13.86874 186 LEU A C 1
ATOM 1214 O O . LEU A 1 159 ? 8.75000 32.59600 10.30600 1.000 16.39475 186 LEU A O 1
ATOM 1219 N N . LEU A 1 160 ? 9.21400 32.75100 12.50800 1.000 17.00704 187 LEU A N 1
ATOM 1220 C CA . LEU A 1 160 ? 10.39400 31.87000 12.43000 1.000 18.31342 187 LEU A CA 1
ATOM 1221 C C . LEU A 1 160 ? 10.27700 30.73300 13.43500 1.000 16.47978 187 LEU A C 1
ATOM 1222 O O . LEU A 1 160 ? 9.31300 30.69400 14.18000 1.000 17.81290 187 LEU A O 1
ATOM 1227 N N . TYR A 1 161 ? 11.27600 29.87000 13.42100 1.000 14.90502 188 TYR A N 1
ATOM 1228 C CA . TYR A 1 161 ? 11.32500 28.81100 14.44800 1.000 16.06483 188 TYR A CA 1
ATOM 1229 C C . TYR A 1 161 ? 11.68200 29.49900 15.75400 1.000 15.92505 188 TYR A C 1
ATOM 1230 O O . TYR A 1 161 ? 12.34800 30.53700 15.75100 1.000 16.68111 188 TYR A O 1
ATOM 1239 N N . TRP A 1 162 ? 11.28500 28.88400 16.85400 1.000 15.07991 189 TRP A N 1
ATOM 1240 C CA . TRP A 1 162 ? 11.45800 29.51200 18.19000 1.000 16.17850 189 TRP A CA 1
ATOM 1241 C C . TRP A 1 162 ? 12.90300 29.90100 18.51000 1.000 18.23639 189 TRP A C 1
ATOM 1242 O O . TRP A 1 162 ? 13.09600 30.94600 19.12000 1.000 19.41349 189 TRP A O 1
ATOM 1253 N N . GLN A 1 163 ? 13.87700 29.10200 18.10500 1.000 16.07343 190 GLN A N 1
ATOM 1254 C CA . GLN A 1 163 ? 15.27300 29.39100 18.52900 1.000 16.95096 190 GLN A CA 1
ATOM 1255 C C . GLN A 1 163 ? 15.72100 30.74700 17.98400 1.000 21.17949 190 GLN A C 1
ATOM 1256 O O . GLN A 1 163 ? 16.64200 31.34100 18.51900 1.000 22.09031 190 GLN A O 1
ATOM 1262 N N . PHE A 1 164 ? 15.13600 31.16100 16.86500 1.000 19.29027 191 PHE A N 1
ATOM 1263 C CA . PHE A 1 164 ? 15.55200 32.43200 16.22400 1.000 18.75838 191 PHE A CA 1
ATOM 1264 C C . PHE A 1 164 ? 15.12000 33.65800 17.05300 1.000 31.01740 191 PHE A C 1
ATOM 1265 O O . PHE A 1 164 ? 15.69600 34.70000 16.82000 1.000 24.49914 191 PHE A O 1
ATOM 1273 N N . ALA A 1 165 ? 14.24700 33.51900 18.04900 1.000 26.89186 192 ALA A N 1
ATOM 1274 C CA . ALA A 1 165 ? 13.84900 34.64700 18.93000 1.000 24.63730 192 ALA A CA 1
ATOM 1275 C C . ALA A 1 165 ? 15.01600 35.09700 19.81000 1.000 37.53245 192 ALA A C 1
ATOM 1276 O O . ALA A 1 165 ? 15.33500 36.28100 19.81600 1.000 32.25238 192 ALA A O 1
ATOM 1278 N N . ALA A 1 166 ? 15.58300 34.15500 20.55600 1.000 23.62977 193 ALA A N 1
ATOM 1279 C CA . ALA A 1 166 ? 16.70200 34.49700 21.44900 1.000 25.25560 193 ALA A CA 1
ATOM 1280 C C . ALA A 1 166 ? 17.75000 35.19500 20.62300 1.000 29.30636 193 ALA A C 1
ATOM 1281 O O . ALA A 1 166 ? 18.32500 36.18100 21.05300 1.000 32.57990 193 ALA A O 1
ATOM 1283 N N . ARG A 1 167 ? 17.97000 34.62400 19.45100 1.000 28.03966 194 ARG A N 1
ATOM 1284 C CA . ARG A 1 167 ? 19.03500 35.18600 18.62200 1.000 24.63701 194 ARG A CA 1
ATOM 1285 C C . ARG A 1 167 ? 18.66900 36.62300 18.23600 1.000 29.75522 194 ARG A C 1
ATOM 1286 O O . ARG A 1 167 ? 19.53300 37.48300 18.33100 1.000 33.25159 194 ARG A O 1
ATOM 1294 N N . LEU A 1 168 ? 17.43100 36.85900 17.81600 1.000 22.23001 195 LEU A N 1
ATOM 1295 C CA . LEU A 1 168 ? 17.09900 38.21400 17.29700 1.000 20.23935 195 LEU A CA 1
ATOM 1296 C C . LEU A 1 168 ? 16.85400 39.23800 18.41400 1.000 24.70142 195 LEU A C 1
ATOM 1297 O O . LEU A 1 168 ? 17.03900 40.42300 18.18100 1.000 24.50815 195 LEU A O 1
ATOM 1302 N N . GLU A 1 169 ? 16.47700 38.75400 19.58000 1.000 24.93802 196 GLU A N 1
ATOM 1303 C CA . GLU A 1 169 ? 16.24700 39.68500 20.70900 1.000 22.04676 196 GLU A CA 1
ATOM 1304 C C . GLU A 1 169 ? 17.54100 40.43300 21.03300 1.000 30.26429 196 GLU A C 1
ATOM 1305 O O . GLU A 1 169 ? 17.46900 41.55200 21.46900 1.000 26.93389 196 GLU A O 1
ATOM 1311 N N . ALA A 1 170 ? 18.67100 39.80600 20.80200 1.000 22.27543 197 ALA A N 1
ATOM 1312 C CA . ALA A 1 170 ? 19.97100 40.42400 21.10500 1.000 28.22348 197 ALA A CA 1
ATOM 1313 C C . ALA A 1 170 ? 20.33800 41.41000 20.00100 1.000 26.89241 197 ALA A C 1
ATOM 1314 O O . ALA A 1 170 ? 21.35400 42.08000 20.15400 1.000 29.59547 197 ALA A O 1
ATOM 1316 N N . LYS A 1 171 ? 19.53400 41.46900 18.94500 1.000 24.89266 198 LYS A N 1
ATOM 1317 C CA . LYS A 1 171 ? 19.90000 42.32400 17.78700 1.000 27.95889 198 LYS A CA 1
ATOM 1318 C C . LYS A 1 171 ? 18.82300 43.37500 17.49300 1.000 29.69283 198 LYS A C 1
ATOM 1319 O O . LYS A 1 171 ? 18.88200 43.97700 16.43300 1.000 43.08844 198 LYS A O 1
ATOM 1325 N N . GLY A 1 172 ? 17.88000 43.58900 18.39600 1.000 37.04475 199 GLY A N 1
ATOM 1326 C CA . GLY A 1 172 ? 16.91300 44.67800 18.14700 1.000 41.31507 199 GLY A CA 1
ATOM 1327 C C . GLY A 1 172 ? 15.51100 44.22100 17.77300 1.000 38.16305 199 GLY A C 1
ATOM 1328 O O . GLY A 1 172 ? 14.82100 44.97800 17.08200 1.000 32.32153 199 GLY A O 1
ATOM 1329 N N . PHE A 1 173 ? 15.12900 43.01600 18.20000 1.000 28.94678 200 PHE A N 1
ATOM 1330 C CA . PHE A 1 173 ? 13.80500 42.47000 17.79900 1.000 25.95977 200 PHE A CA 1
ATOM 1331 C C . PHE A 1 173 ? 13.04300 41.90600 19.00500 1.000 21.34301 200 PHE A C 1
ATOM 1332 O O . PHE A 1 173 ? 13.65700 41.60200 20.00500 1.000 29.75164 200 PHE A O 1
ATOM 1340 N N . LYS A 1 174 ? 11.72200 41.79400 18.87800 1.000 25.33496 201 LYS A N 1
ATOM 1341 C CA . LYS A 1 174 ? 10.85700 41.30500 19.97500 1.000 23.87567 201 LYS A CA 1
ATOM 1342 C C . LYS A 1 174 ? 9.94900 40.18400 19.46800 1.000 25.23530 201 LYS A C 1
ATOM 1343 O O . LYS A 1 174 ? 9.49500 40.27100 18.33200 1.000 22.92245 201 LYS A O 1
ATOM 1349 N N . ARG A 1 175 ? 9.72200 39.17700 20.30900 1.000 26.80576 202 ARG A N 1
ATOM 1350 C CA . ARG A 1 175 ? 8.77400 38.09500 19.95500 1.000 25.61347 202 ARG A CA 1
ATOM 1351 C C . ARG A 1 175 ? 7.37900 38.59600 20.31900 1.000 26.50739 202 ARG A C 1
ATOM 1352 O O . ARG A 1 175 ? 7.08700 38.70300 21.50900 1.000 35.45283 202 ARG A O 1
ATOM 1360 N N . LEU A 1 176 ? 6.55600 38.88500 19.32700 1.000 26.31505 203 LEU A N 1
ATOM 1361 C CA . LEU A 1 176 ? 5.19000 39.37500 19.58400 1.000 29.19079 203 LEU A CA 1
ATOM 1362 C C . LEU A 1 176 ? 4.30200 38.20900 19.99500 1.000 35.49650 203 LEU A C 1
ATOM 1363 O O . LEU A 1 176 ? 3.46900 38.38100 20.88000 1.000 37.43724 203 LEU A O 1
ATOM 1368 N N . ILE A 1 177 ? 4.44600 37.07000 19.31300 1.000 27.13411 204 ILE A N 1
ATOM 1369 C CA . ILE A 1 177 ? 3.49900 35.93600 19.52300 1.000 29.75004 204 ILE A CA 1
ATOM 1370 C C . ILE A 1 177 ? 4.18900 34.62700 19.12200 1.000 34.62510 204 ILE A C 1
ATOM 1371 O O . ILE A 1 177 ? 4.93300 34.61500 18.12100 1.000 28.26812 204 ILE A O 1
ATOM 1376 N N . SER A 1 178 ? 3.96100 33.58200 19.91900 1.000 28.40353 205 SER A N 1
ATOM 1377 C CA . SER A 1 178 ? 4.38200 32.20700 19.61400 1.000 26.86412 205 SER A CA 1
ATOM 1378 C C . SER A 1 178 ? 3.18700 31.42100 19.06900 1.000 29.42957 205 SER A C 1
ATOM 1379 O O . SER A 1 178 ? 2.05100 31.84500 19.23000 1.000 27.09043 205 SER A O 1
ATOM 1382 N N . ALA A 1 179 ? 3.49000 30.28300 18.46500 1.000 24.55143 206 ALA A N 1
ATOM 1383 C CA . ALA A 1 179 ? 2.43800 29.33600 18.06900 1.000 24.59243 206 ALA A CA 1
ATOM 1384 C C . ALA A 1 179 ? 1.74900 28.76400 19.32000 1.000 27.25354 206 ALA A C 1
ATOM 1385 O O . ALA A 1 179 ? 0.54100 28.59200 19.30600 1.000 30.59160 206 ALA A O 1
ATOM 1387 N N . ASP A 1 180 ? 2.54000 28.67500 20.40300 1.000 33.90087 207 ASP A N 1
ATOM 1388 C CA . ASP A 1 180 ? 2.01200 28.23300 21.72500 1.000 34.61488 207 ASP A CA 1
ATOM 1389 C C . ASP A 1 180 ? 0.98700 29.24300 22.22600 1.000 34.10081 207 ASP A C 1
ATOM 1390 O O . ASP A 1 180 ? -0.03700 28.82700 22.74200 1.000 34.46372 207 ASP A O 1
ATOM 1395 N N . ASP A 1 181 ? 1.26600 30.52400 22.04900 1.000 29.70938 208 ASP A N 1
ATOM 1396 C CA . ASP A 1 181 ? 0.30400 31.58000 22.42700 1.000 33.42622 208 ASP A CA 1
ATOM 1397 C C . ASP A 1 181 ? -1.00400 31.34900 21.66300 1.000 36.64598 208 ASP A C 1
ATOM 1398 O O . ASP A 1 181 ? -2.06800 31.48300 22.26000 1.000 33.60181 208 ASP A O 1
ATOM 1403 N N . VAL A 1 182 ? -0.90400 31.03600 20.37200 1.000 25.92717 209 VAL A N 1
ATOM 1404 C CA . VAL A 1 182 ? -2.12400 30.86600 19.53500 1.000 26.73815 209 VAL A CA 1
ATOM 1405 C C . VAL A 1 182 ? -2.93600 29.68500 20.06400 1.000 28.08944 209 VAL A C 1
ATOM 1406 O O . VAL A 1 182 ? -4.15400 29.78500 20.14200 1.000 30.62254 209 VAL A O 1
ATOM 1410 N N . MET A 1 183 ? -2.25500 28.59200 20.36700 1.000 27.18521 210 MET A N 1
ATOM 1411 C CA . MET A 1 183 ? -2.99100 27.37400 20.77900 1.000 27.74352 210 MET A CA 1
ATOM 1412 C C . MET A 1 183 ? -3.61600 27.59800 22.16100 1.000 34.66528 210 MET A C 1
ATOM 1413 O O . MET A 1 183 ? -4.70300 27.07000 22.39800 1.000 36.34173 210 MET A O 1
ATOM 1418 N N A ARG A 1 184 ? -2.97600 28.39400 23.01100 0.500 35.72579 211 ARG A N 1
ATOM 1419 N N B ARG A 1 184 ? -2.98900 28.42100 23.00600 0.500 35.74549 211 ARG A N 1
ATOM 1420 C CA A ARG A 1 184 ? -3.60900 28.72600 24.31400 0.500 38.12264 211 ARG A CA 1
ATOM 1421 C CA B ARG A 1 184 ? -3.59100 28.74700 24.32800 0.500 38.13688 211 ARG A CA 1
ATOM 1422 C C A ARG A 1 184 ? -4.85400 29.58100 24.06800 0.500 36.74092 211 ARG A C 1
ATOM 1423 C C B ARG A 1 184 ? -4.84200 29.60100 24.09800 0.500 36.73625 211 ARG A C 1
ATOM 1424 O O A ARG A 1 184 ? -5.87700 29.31600 24.71100 0.500 38.66581 211 ARG A O 1
ATOM 1425 O O B ARG A 1 184 ? -5.91100 29.20400 24.59600 0.500 38.56863 211 ARG A O 1
ATOM 1440 N N . ALA A 1 185 ? -4.76100 30.56500 23.17800 1.000 30.05641 212 ALA A N 1
ATOM 1441 C CA . ALA A 1 185 ? -5.92200 31.39900 22.82700 1.000 34.09913 212 ALA A CA 1
ATOM 1442 C C . ALA A 1 185 ? -7.04600 30.50500 22.29500 1.000 32.10023 212 ALA A C 1
ATOM 1443 O O . ALA A 1 185 ? -8.19900 30.74500 22.64400 1.000 41.49885 212 ALA A O 1
ATOM 1445 N N . PHE A 1 186 ? -6.71400 29.49900 21.49800 1.000 32.19350 213 PHE A N 1
ATOM 1446 C CA . PHE A 1 186 ? -7.73700 28.54400 21.01600 1.000 30.94296 213 PHE A CA 1
ATOM 1447 C C . PHE A 1 186 ? -8.39200 27.86000 22.22100 1.000 31.33693 213 PHE A C 1
ATOM 1448 O O . PHE A 1 186 ? -9.58400 27.58200 22.14600 1.000 36.25232 213 PHE A O 1
ATOM 1456 N N . GLY A 1 187 ? -7.62000 27.56900 23.26900 1.000 29.41394 214 GLY A N 1
ATOM 1457 C CA . GLY A 1 187 ? -8.13500 26.89700 24.47700 1.000 34.05161 214 GLY A CA 1
ATOM 1458 C C . GLY A 1 187 ? -7.58500 25.50200 24.71300 1.000 40.68695 214 GLY A C 1
ATOM 1459 O O . GLY A 1 187 ? -8.28300 24.70000 25.33900 1.000 43.29629 214 GLY A O 1
ATOM 1460 N N . ALA A 1 188 ? -6.37500 25.18500 24.26500 1.000 28.75367 215 ALA A N 1
ATOM 1461 C CA . ALA A 1 188 ? -5.88900 23.79500 24.41200 1.000 33.93198 215 ALA A CA 1
ATOM 1462 C C . ALA A 1 188 ? -5.80500 23.39800 25.89300 1.000 36.45731 215 ALA A C 1
ATOM 1463 O O . ALA A 1 188 ? -5.59400 24.28600 26.73000 1.000 34.85293 215 ALA A O 1
ATOM 1465 N N . LYS A 1 189 ? -5.96800 22.10400 26.19800 1.000 31.34807 216 LYS A N 1
ATOM 1466 C CA . LYS A 1 189 ? -6.01600 21.65400 27.61500 1.000 32.99172 216 LYS A CA 1
ATOM 1467 C C . LYS A 1 189 ? -4.64500 21.87300 28.25000 1.000 38.78312 216 LYS A C 1
ATOM 1468 O O . LYS A 1 189 ? -4.58900 22.32800 29.39700 1.000 42.23637 216 LYS A O 1
ATOM 1474 N N . GLY A 1 190 ? -3.59500 21.55200 27.51000 1.000 37.65375 217 GLY A N 1
ATOM 1475 C CA . GLY A 1 190 ? -2.25500 21.80900 28.03100 1.000 33.24492 217 GLY A CA 1
ATOM 1476 C C . GLY A 1 190 ? -1.26900 22.09200 26.92900 1.000 30.07494 217 GLY A C 1
ATOM 1477 O O . GLY A 1 190 ? -1.70300 22.39000 25.82200 1.000 30.13221 217 GLY A O 1
ATOM 1478 N N . ALA A 1 191 ? 0.01400 22.00600 27.26300 1.000 37.88936 218 ALA A N 1
ATOM 1479 C CA . ALA A 1 191 ? 1.09000 22.27100 26.28200 1.000 34.70153 218 ALA A CA 1
ATOM 1480 C C . ALA A 1 191 ? 0.96200 21.28200 25.13200 1.000 26.60002 218 ALA A C 1
ATOM 1481 O O . ALA A 1 191 ? 0.80500 20.09100 25.40400 1.000 35.79323 218 ALA A O 1
ATOM 1483 N N . VAL A 1 192 ? 0.97100 21.77900 23.89900 1.000 28.36536 219 VAL A N 1
ATOM 1484 C CA . VAL A 1 192 ? 0.74800 20.86500 22.74500 1.000 24.67201 219 VAL A CA 1
ATOM 1485 C C . VAL A 1 192 ? 2.04200 20.71200 21.95000 1.000 21.64516 219 VAL A C 1
ATOM 1486 O O . VAL A 1 192 ? 2.71300 21.70800 21.73400 1.000 25.44200 219 VAL A O 1
ATOM 1490 N N A SER A 1 193 ? 2.48900 19.46800 21.76500 0.500 21.89503 220 SER A N 1
ATOM 1491 N N B SER A 1 193 ? 2.48400 19.46900 21.76200 0.500 21.89824 220 SER A N 1
ATOM 1492 C CA A SER A 1 193 ? 3.71000 19.22200 20.95800 0.500 19.12647 220 SER A CA 1
ATOM 1493 C CA B SER A 1 193 ? 3.70700 19.22700 20.96100 0.500 19.13064 220 SER A CA 1
ATOM 1494 C C A SER A 1 193 ? 3.35800 19.17100 19.47100 0.500 21.33992 220 SER A C 1
ATOM 1495 C C B SER A 1 193 ? 3.36300 19.16800 19.47000 0.500 21.34874 220 SER A C 1
ATOM 1496 O O A SER A 1 193 ? 2.71500 18.20300 19.05300 0.500 26.34260 220 SER A O 1
ATOM 1497 O O B SER A 1 193 ? 2.71200 18.20400 19.05600 0.500 26.34955 220 SER A O 1
ATOM 1502 N N . LEU A 1 194 ? 3.64300 20.23400 18.73400 1.000 17.63290 221 LEU A N 1
ATOM 1503 C CA . LEU A 1 194 ? 3.42400 20.22100 17.26600 1.000 19.67034 221 LEU A CA 1
ATOM 1504 C C . LEU A 1 194 ? 4.70000 19.71300 16.60200 1.000 19.16464 221 LEU A C 1
ATOM 1505 O O . LEU A 1 194 ? 4.66000 19.50200 15.41300 1.000 20.73843 221 LEU A O 1
ATOM 1510 N N A ILE A 1 195 ? 5.80100 19.82700 17.31900 0.500 17.39130 222 ILE A N 1
ATOM 1511 N N B ILE A 1 195 ? 5.81200 19.81600 17.31600 0.500 17.39113 222 ILE A N 1
ATOM 1512 C CA A ILE A 1 195 ? 7.10900 19.36900 16.77800 0.500 16.19693 222 ILE A CA 1
ATOM 1513 C CA B ILE A 1 195 ? 7.11500 19.35600 16.77300 0.500 16.19754 222 ILE A CA 1
ATOM 1514 C C A ILE A 1 195 ? 7.39500 17.99500 17.37700 0.500 14.97398 222 ILE A C 1
ATOM 1515 C C B ILE A 1 195 ? 7.41500 17.99000 17.38200 0.500 14.99044 222 ILE A C 1
ATOM 1516 O O A ILE A 1 195 ? 7.16200 17.81000 18.57700 0.500 15.29518 222 ILE A O 1
ATOM 1517 O O B ILE A 1 195 ? 7.16400 17.80800 18.57800 0.500 15.28806 222 ILE A O 1
ATOM 1526 N N . GLY A 1 196 ? 7.72500 17.02900 16.52100 1.000 15.63431 223 GLY A N 1
ATOM 1527 C CA . GLY A 1 196 ? 8.02900 15.69300 17.01200 1.000 16.62185 223 GLY A CA 1
ATOM 1528 C C . GLY A 1 196 ? 9.04100 14.95300 16.18000 1.000 14.89390 223 GLY A C 1
ATOM 1529 O O . GLY A 1 196 ? 9.48900 15.46900 15.17000 1.000 17.47508 223 GLY A O 1
ATOM 1530 N N . TYR A 1 197 ? 9.43300 13.81000 16.70100 1.000 17.02927 224 TYR A N 1
ATOM 1531 C CA . TYR A 1 197 ? 10.25000 12.91200 15.87400 1.000 15.73819 224 TYR A CA 1
ATOM 1532 C C . TYR A 1 197 ? 9.29200 12.18700 14.93500 1.000 16.64709 224 TYR A C 1
ATOM 1533 O O . TYR A 1 197 ? 8.23100 11.77200 15.37400 1.000 18.01975 224 TYR A O 1
ATOM 1542 N N . LEU A 1 198 ? 9.68000 12.12400 13.66900 1.000 17.59751 225 LEU A N 1
ATOM 1543 C CA . LEU A 1 198 ? 8.91200 11.37800 12.64800 1.000 19.08393 225 LEU A CA 1
ATOM 1544 C C . LEU A 1 198 ? 9.73400 10.13300 12.32200 1.000 18.20758 225 LEU A C 1
ATOM 1545 O O . LEU A 1 198 ? 10.83100 10.27200 11.83800 1.000 20.19720 225 LEU A O 1
ATOM 1550 N N . TYR A 1 199 ? 9.18900 8.97800 12.64700 1.000 18.36445 226 TYR A N 1
ATOM 1551 C CA . TYR A 1 199 ? 9.89500 7.70000 12.43200 1.000 17.55578 226 TYR A CA 1
ATOM 1552 C C . TYR A 1 199 ? 9.38300 7.04400 11.17200 1.000 19.00810 226 TYR A C 1
ATOM 1553 O O . TYR A 1 199 ? 8.19100 7.07800 10.89300 1.000 20.19203 226 TYR A O 1
ATOM 1562 N N . GLU A 1 200 ? 10.31100 6.49000 10.42600 1.000 19.32364 227 GLU A N 1
ATOM 1563 C CA . GLU A 1 200 ? 9.95700 5.78100 9.18000 1.000 17.11020 227 GLU A CA 1
ATOM 1564 C C . GLU A 1 200 ? 9.07800 4.57700 9.51600 1.000 21.02178 227 GLU A C 1
ATOM 1565 O O . GLU A 1 200 ? 9.42600 3.83800 10.41800 1.000 19.85606 227 GLU A O 1
ATOM 1571 N N . GLY A 1 201 ? 7.99500 4.40400 8.78200 1.000 19.92143 228 GLY A N 1
ATOM 1572 C CA . GLY A 1 201 ? 7.14400 3.24400 8.97300 1.000 22.28286 228 GLY A CA 1
ATOM 1573 C C . GLY A 1 201 ? 7.91100 1.93600 8.92000 1.000 21.14648 228 GLY A C 1
ATOM 1574 O O . GLY A 1 201 ? 7.65600 1.02400 9.71100 1.000 21.62247 228 GLY A O 1
ATOM 1575 N N . HIS A 1 202 ? 8.88500 1.84400 8.01900 1.000 18.75312 229 HIS A N 1
ATOM 1576 C CA . HIS A 1 202 ? 9.64800 0.57700 7.84900 1.000 23.43959 229 HIS A CA 1
ATOM 1577 C C . HIS A 1 202 ? 10.53300 0.30200 9.06800 1.000 24.20707 229 HIS A C 1
ATOM 1578 O O . HIS A 1 202 ? 10.68600 -0.84700 9.47700 1.000 21.11062 229 HIS A O 1
ATOM 1585 N N . THR A 1 203 ? 11.13600 1.35800 9.60400 1.000 18.61544 230 THR A N 1
ATOM 1586 C CA . THR A 1 203 ? 11.94900 1.23000 10.83700 1.000 17.48890 230 THR A CA 1
ATOM 1587 C C . THR A 1 203 ? 11.03600 0.82200 12.00300 1.000 20.13875 230 THR A C 1
ATOM 1588 O O . THR A 1 203 ? 11.42500 -0.04900 12.76800 1.000 18.35942 230 THR A O 1
ATOM 1592 N N . VAL A 1 204 ? 9.86400 1.42300 12.11800 1.000 18.57072 231 VAL A N 1
ATOM 1593 C CA . VAL A 1 204 ? 8.90100 1.03300 13.18200 1.000 19.91693 231 VAL A CA 1
ATOM 1594 C C . VAL A 1 204 ? 8.54600 -0.45200 13.04200 1.000 21.81895 231 VAL A C 1
ATOM 1595 O O . VAL A 1 204 ? 8.44100 -1.13700 14.04900 1.000 22.48530 231 VAL A O 1
ATOM 1599 N N . ALA A 1 205 ? 8.37900 -0.91000 11.81600 1.000 21.21549 232 ALA A N 1
ATOM 1600 C CA . ALA A 1 205 ? 7.93700 -2.31300 11.62600 1.000 24.59766 232 ALA A CA 1
ATOM 1601 C C . ALA A 1 205 ? 9.06900 -3.32100 11.82100 1.000 27.29863 232 ALA A C 1
ATOM 1602 O O . ALA A 1 205 ? 8.81000 -4.36100 12.43100 1.000 29.94666 232 ALA A O 1
ATOM 1604 N N . ASP A 1 206 ? 10.26700 -3.03400 11.33500 1.000 22.18022 233 ASP A N 1
ATOM 1605 C CA . ASP A 1 206 ? 11.34700 -4.04600 11.34100 1.000 22.91992 233 ASP A CA 1
ATOM 1606 C C . ASP A 1 206 ? 12.40800 -3.79800 12.41700 1.000 21.71536 233 ASP A C 1
ATOM 1607 O O . ASP A 1 206 ? 13.19600 -4.69100 12.66800 1.000 21.23625 233 ASP A O 1
ATOM 1612 N N . ARG A 1 207 ? 12.45800 -2.57700 12.94900 1.000 19.12038 234 ARG A N 1
ATOM 1613 C CA . ARG A 1 207 ? 13.48100 -2.26400 13.97300 1.000 22.62081 234 ARG A CA 1
ATOM 1614 C C . ARG A 1 207 ? 12.79800 -1.47000 15.08900 1.000 18.84073 234 ARG A C 1
ATOM 1615 O O . ARG A 1 207 ? 13.34700 -0.46600 15.52300 1.000 18.34216 234 ARG A O 1
ATOM 1623 N N . GLY A 1 208 ? 11.64700 -1.93800 15.54500 1.000 17.17599 235 GLY A N 1
ATOM 1624 C CA . GLY A 1 208 ? 10.87400 -1.20900 16.56600 1.000 17.72495 235 GLY A CA 1
ATOM 1625 C C . GLY A 1 208 ? 11.61200 -0.98200 17.87100 1.000 16.37488 235 GLY A C 1
ATOM 1626 O O . GLY A 1 208 ? 11.33700 0.01500 18.50300 1.000 18.87454 235 GLY A O 1
ATOM 1627 N N . GLU A 1 209 ? 12.47800 -1.91400 18.26500 1.000 18.22181 236 GLU A N 1
ATOM 1628 C CA . GLU A 1 209 ? 13.25100 -1.74100 19.52300 1.000 15.44295 236 GLU A CA 1
ATOM 1629 C C . GLU A 1 209 ? 14.33300 -0.66500 19.35800 1.000 17.67578 236 GLU A C 1
ATOM 1630 O O . GLU A 1 209 ? 14.69300 -0.06100 20.34500 1.000 17.39254 236 GLU A O 1
ATOM 1636 N N . VAL A 1 210 ? 14.80900 -0.45100 18.14400 1.000 16.54221 237 VAL A N 1
ATOM 1637 C CA . VAL A 1 210 ? 15.80100 0.63500 17.90700 1.000 17.29566 237 VAL A CA 1
ATOM 1638 C C . VAL A 1 210 ? 15.03700 1.95600 18.00100 1.000 17.21351 237 VAL A C 1
ATOM 1639 O O . VAL A 1 210 ? 15.55200 2.89000 18.59600 1.000 15.52649 237 VAL A O 1
ATOM 1643 N N . VAL A 1 211 ? 13.82800 1.97200 17.44600 1.000 16.52163 238 VAL A N 1
ATOM 1644 C CA . VAL A 1 211 ? 12.95400 3.16000 17.59400 1.000 16.15084 238 VAL A CA 1
ATOM 1645 C C . VAL A 1 211 ? 12.70500 3.36300 19.09500 1.000 17.63348 238 VAL A C 1
ATOM 1646 O O . VAL A 1 211 ? 12.89100 4.47700 19.54500 1.000 16.10319 238 VAL A O 1
ATOM 1650 N N . ARG A 1 212 ? 12.32900 2.34400 19.83100 1.000 16.83747 239 ARG A N 1
ATOM 1651 C CA . ARG A 1 212 ? 12.02500 2.57000 21.25700 1.000 16.78093 239 ARG A CA 1
ATOM 1652 C C . ARG A 1 212 ? 13.32700 2.93700 21.98000 1.000 14.38215 239 ARG A C 1
ATOM 1653 O O . ARG A 1 212 ? 13.25600 3.77600 22.86600 1.000 16.83675 239 ARG A O 1
ATOM 1661 N N . GLY A 1 213 ? 14.43700 2.28200 21.63400 1.000 16.00261 240 GLY A N 1
ATOM 1662 C CA . GLY A 1 213 ? 15.71100 2.65000 22.22600 1.000 13.71124 240 GLY A CA 1
ATOM 1663 C C . GLY A 1 213 ? 16.06700 4.10600 21.97700 1.000 13.10374 240 GLY A C 1
ATOM 1664 O O . GLY A 1 213 ? 16.50500 4.81300 22.89600 1.000 14.33710 240 GLY A O 1
ATOM 1665 N N . PHE A 1 214 ? 15.87300 4.58100 20.73800 1.000 14.32815 241 PHE A N 1
ATOM 1666 C CA . PHE A 1 214 ? 16.12600 5.99100 20.46600 1.000 14.90733 241 PHE A CA 1
ATOM 1667 C C . PHE A 1 214 ? 15.15300 6.88200 21.23300 1.000 13.10175 241 PHE A C 1
ATOM 1668 O O . PHE A 1 214 ? 15.56400 7.90200 21.80500 1.000 14.32167 241 PHE A O 1
ATOM 1676 N N . ALA A 1 215 ? 13.86800 6.53000 21.24400 1.000 13.70335 242 ALA A N 1
ATOM 1677 C CA . ALA A 1 215 ? 12.89300 7.34500 22.01000 1.000 14.23015 242 ALA A CA 1
ATOM 1678 C C . ALA A 1 215 ? 13.30400 7.44500 23.48900 1.000 13.85842 242 ALA A C 1
ATOM 1679 O O . ALA A 1 215 ? 13.18000 8.50800 24.06500 1.000 16.11634 242 ALA A O 1
ATOM 1681 N N . ARG A 1 216 ? 13.74400 6.35400 24.06500 1.000 14.97114 243 ARG A N 1
ATOM 1682 C CA . ARG A 1 216 ? 14.20800 6.39000 25.46700 1.000 17.30134 243 ARG A CA 1
ATOM 1683 C C . ARG A 1 216 ? 15.48100 7.23400 25.58900 1.000 14.58480 243 ARG A C 1
ATOM 1684 O O . ARG A 1 216 ? 15.57400 7.98400 26.55000 1.000 14.25466 243 ARG A O 1
ATOM 1692 N N . ALA A 1 217 ? 16.40800 7.06900 24.63800 1.000 14.96249 244 ALA A N 1
ATOM 1693 C CA . ALA A 1 217 ? 17.63500 7.85000 24.72100 1.000 13.98519 244 ALA A CA 1
ATOM 1694 C C . ALA A 1 217 ? 17.34000 9.34100 24.65000 1.000 13.66734 244 ALA A C 1
ATOM 1695 O O . ALA A 1 217 ? 17.95000 10.14100 25.36900 1.000 13.97627 244 ALA A O 1
ATOM 1697 N N . SER A 1 218 ? 16.38500 9.71800 23.80400 1.000 12.67722 245 SER A N 1
ATOM 1698 C CA . SER A 1 218 ? 16.01300 11.15600 23.68200 1.000 14.41660 245 SER A CA 1
ATOM 1699 C C . SER A 1 218 ? 15.38900 11.67100 24.98300 1.000 14.98180 245 SER A C 1
ATOM 1700 O O . SER A 1 218 ? 15.75200 12.75100 25.41100 1.000 14.64580 245 SER A O 1
ATOM 1703 N N . ALA A 1 219 ? 14.48200 10.89600 25.56900 1.000 15.30631 246 ALA A N 1
ATOM 1704 C CA . ALA A 1 219 ? 13.82100 11.29500 26.82900 1.000 14.32617 246 ALA A CA 1
ATOM 1705 C C . ALA A 1 219 ? 14.86400 11.43900 27.94200 1.000 15.10246 246 ALA A C 1
ATOM 1706 O O . ALA A 1 219 ? 14.75900 12.35500 28.72000 1.000 15.62816 246 ALA A O 1
ATOM 1708 N N . ALA A 1 220 ? 15.82100 10.52000 27.96900 1.000 15.44698 247 ALA A N 1
ATOM 1709 C CA . ALA A 1 220 ? 16.89900 10.58300 28.97200 1.000 14.07966 247 ALA A CA 1
ATOM 1710 C C . ALA A 1 220 ? 17.78000 11.81900 28.75500 1.000 12.14976 247 ALA A C 1
ATOM 1711 O O . ALA A 1 220 ? 18.20300 12.41200 29.72200 1.000 13.60874 247 ALA A O 1
ATOM 1713 N N . ALA A 1 221 ? 18.04800 12.14000 27.49100 1.000 14.40228 248 ALA A N 1
ATOM 1714 C CA . ALA A 1 221 ? 18.87600 13.32800 27.19200 1.000 14.17481 248 ALA A CA 1
ATOM 1715 C C . ALA A 1 221 ? 18.14100 14.60200 27.62400 1.000 14.30602 248 ALA A C 1
ATOM 1716 O O . ALA A 1 221 ? 18.77000 15.48000 28.17100 1.000 14.46429 248 ALA A O 1
ATOM 1718 N N . LYS A 1 222 ? 16.84500 14.66600 27.32700 1.000 14.12195 249 LYS A N 1
ATOM 1719 C CA . LYS A 1 222 ? 16.06500 15.86300 27.72900 1.000 16.90485 249 LYS A CA 1
ATOM 1720 C C . LYS A 1 222 ? 16.02400 15.95800 29.25900 1.000 15.36506 249 LYS A C 1
ATOM 1721 O O . LYS A 1 222 ? 16.13700 17.05000 29.78900 1.000 16.05544 249 LYS A O 1
ATOM 1727 N N . ASP A 1 223 ? 15.84100 14.80900 29.90200 1.000 14.71566 250 ASP A N 1
ATOM 1728 C CA . ASP A 1 223 ? 15.80900 14.77500 31.38200 1.000 13.82584 250 ASP A CA 1
ATOM 1729 C C . ASP A 1 223 ? 17.16400 15.24400 31.91300 1.000 13.61733 250 ASP A C 1
ATOM 1730 O O . ASP A 1 223 ? 17.17200 16.00900 32.84800 1.000 15.17771 250 ASP A O 1
ATOM 1735 N N . ALA A 1 224 ? 18.25300 14.81700 31.32600 1.000 15.48354 251 ALA A N 1
ATOM 1736 C CA . ALA A 1 224 ? 19.56900 15.27000 31.80700 1.000 13.92815 251 ALA A CA 1
ATOM 1737 C C . ALA A 1 224 ? 19.70100 16.79600 31.68000 1.000 14.59723 251 ALA A C 1
ATOM 1738 O O . ALA A 1 224 ? 20.17300 17.41100 32.59700 1.000 16.34989 251 ALA A O 1
ATOM 1740 N N . LEU A 1 225 ? 19.26600 17.35200 30.55600 1.000 15.33978 252 LEU A N 1
ATOM 1741 C CA . LEU A 1 225 ? 19.37500 18.81500 30.34100 1.000 15.43574 252 LEU A CA 1
ATOM 1742 C C . LEU A 1 225 ? 18.49200 19.57800 31.33600 1.000 14.62351 252 LEU A C 1
ATOM 1743 O O . LEU A 1 225 ? 18.86400 20.67500 31.71600 1.000 18.03291 252 LEU A O 1
ATOM 1748 N N . ALA A 1 226 ? 17.38700 18.98600 31.75600 1.000 14.60161 253 ALA A N 1
ATOM 1749 C CA . ALA A 1 226 ? 16.48500 19.62800 32.73500 1.000 16.70658 253 ALA A CA 1
ATOM 1750 C C . ALA A 1 226 ? 17.02600 19.45700 34.15300 1.000 18.13758 253 ALA A C 1
ATOM 1751 O O . ALA A 1 226 ? 16.64100 20.22500 34.99600 1.000 22.52069 253 ALA A O 1
ATOM 1753 N N . ASN A 1 227 ? 17.90800 18.50200 34.37300 1.000 16.31963 254 ASN A N 1
ATOM 1754 C CA . ASN A 1 227 ? 18.33700 18.22500 35.77000 1.000 17.27600 254 ASN A CA 1
ATOM 1755 C C . ASN A 1 227 ? 19.80600 18.56500 35.99800 1.000 18.23667 254 ASN A C 1
ATOM 1756 O O . ASN A 1 227 ? 20.19700 18.62300 37.15800 1.000 20.15065 254 ASN A O 1
ATOM 1761 N N . GLU A 1 228 ? 20.55900 18.79800 34.93300 1.000 17.21435 255 GLU A N 1
ATOM 1762 C CA . GLU A 1 228 ? 22.01700 19.02300 35.05400 1.000 18.52370 255 GLU A CA 1
ATOM 1763 C C . GLU A 1 228 ? 22.42300 20.30200 34.32600 1.000 17.23440 255 GLU A C 1
ATOM 1764 O O . GLU A 1 228 ? 22.80400 20.24000 33.17300 1.000 17.66673 255 GLU A O 1
ATOM 1770 N N . PRO A 1 229 ? 22.35300 21.50200 34.95300 1.000 15.29286 256 PRO A N 1
ATOM 1771 C CA . PRO A 1 229 ? 22.68400 22.73300 34.24300 1.000 15.92590 256 PRO A CA 1
ATOM 1772 C C . PRO A 1 229 ? 24.06700 22.63400 33.58600 1.000 21.27612 256 PRO A C 1
ATOM 1773 O O . PRO A 1 229 ? 24.21700 23.14500 32.49300 1.000 24.89719 256 PRO A O 1
ATOM 1777 N N . ALA A 1 230 ? 25.02700 21.97200 34.24500 1.000 16.73764 257 ALA A N 1
ATOM 1778 C CA . ALA A 1 230 ? 26.40500 21.93100 33.70400 1.000 15.59554 257 ALA A CA 1
ATOM 1779 C C . ALA A 1 230 ? 26.47000 21.32700 32.29400 1.000 15.42666 257 ALA A C 1
ATOM 1780 O O . ALA A 1 230 ? 27.34600 21.69800 31.53900 1.000 18.93785 257 ALA A O 1
ATOM 1782 N N . LEU A 1 231 ? 25.53800 20.43900 31.97900 1.000 16.71523 258 LEU A N 1
ATOM 1783 C CA . LEU A 1 231 ? 25.54700 19.73600 30.67100 1.000 15.75143 258 LEU A CA 1
ATOM 1784 C C . LEU A 1 231 ? 25.31900 20.71900 29.52000 1.000 16.17358 258 LEU A C 1
ATOM 1785 O O . LEU A 1 231 ? 25.85500 20.52000 28.46900 1.000 17.04768 258 LEU A O 1
ATOM 1790 N N . TRP A 1 232 ? 24.60200 21.80100 29.78400 1.000 14.42684 259 TRP A N 1
ATOM 1791 C CA . TRP A 1 232 ? 24.36500 22.82800 28.74500 1.000 14.48155 259 TRP A CA 1
ATOM 1792 C C . TRP A 1 232 ? 25.66400 23.46800 28.27200 1.000 16.68696 259 TRP A C 1
ATOM 1793 O O . TRP A 1 232 ? 25.75200 23.85900 27.13300 1.000 18.56122 259 TRP A O 1
ATOM 1804 N N . GLU A 1 233 ? 26.61900 23.61100 29.17200 1.000 17.95541 260 GLU A N 1
ATOM 1805 C CA . GLU A 1 233 ? 27.87900 24.28600 28.78500 1.000 18.73270 260 GLU A CA 1
ATOM 1806 C C . GLU A 1 233 ? 28.66300 23.32700 27.87800 1.000 19.08100 260 GLU A C 1
ATOM 1807 O O . GLU A 1 233 ? 29.42000 23.79400 27.05100 1.000 25.32422 260 GLU A O 1
ATOM 1813 N N . THR A 1 234 ? 28.44100 22.04000 28.05000 1.000 19.77001 261 THR A N 1
ATOM 1814 C CA . THR A 1 234 ? 29.06800 21.02100 27.17000 1.000 19.29788 261 THR A CA 1
ATOM 1815 C C . THR A 1 234 ? 28.49800 21.13700 25.74900 1.000 20.09292 261 THR A C 1
ATOM 1816 O O . THR A 1 234 ? 29.26200 20.98600 24.81200 1.000 26.05667 261 THR A O 1
ATOM 1820 N N . VAL A 1 235 ? 27.21500 21.43500 25.60900 1.000 19.57035 262 VAL A N 1
ATOM 1821 C CA . VAL A 1 235 ? 26.54800 21.46600 24.27200 1.000 20.64331 262 VAL A CA 1
ATOM 1822 C C . VAL A 1 235 ? 26.51800 22.86300 23.64300 1.000 19.85138 262 VAL A C 1
ATOM 1823 O O . VAL A 1 235 ? 26.12000 22.96400 22.49700 1.000 18.18408 262 VAL A O 1
ATOM 1827 N N . ARG A 1 236 ? 26.97900 23.86700 24.36100 1.000 17.27487 263 ARG A N 1
ATOM 1828 C CA . ARG A 1 236 ? 26.91300 25.26500 23.85500 1.000 14.85545 263 ARG A CA 1
ATOM 1829 C C . ARG A 1 236 ? 27.48900 25.39900 22.42800 1.000 20.07588 263 ARG A C 1
ATOM 1830 O O . ARG A 1 236 ? 26.91100 26.16300 21.66800 1.000 18.14845 263 ARG A O 1
ATOM 1838 N N . PRO A 1 237 ? 28.61100 24.75200 22.04100 1.000 21.30041 264 PRO A N 1
ATOM 1839 C CA . PRO A 1 237 ? 29.12700 24.93900 20.68000 1.000 19.66683 264 PRO A CA 1
ATOM 1840 C C . PRO A 1 237 ? 28.09300 24.67200 19.57800 1.000 20.03044 264 PRO A C 1
ATOM 1841 O O . PRO A 1 237 ? 28.15300 25.31600 18.57800 1.000 23.69298 264 PRO A O 1
ATOM 1845 N N . LEU A 1 238 ? 27.17100 23.74200 19.79800 1.000 20.56967 265 LEU A N 1
ATOM 1846 C CA . LEU A 1 238 ? 26.14400 23.39200 18.78000 1.000 18.95036 265 LEU A CA 1
ATOM 1847 C C . LEU A 1 238 ? 24.97600 24.37700 18.76700 1.000 22.56868 265 LEU A C 1
ATOM 1848 O O . LEU A 1 238 ? 24.15500 24.26100 17.88100 1.000 21.24430 265 LEU A O 1
ATOM 1853 N N . MET A 1 239 ? 24.94000 25.30900 19.71000 1.000 16.72993 266 MET A N 1
ATOM 1854 C CA . MET A 1 239 ? 23.77200 26.21000 19.85100 1.000 18.17800 266 MET A CA 1
ATOM 1855 C C . MET A 1 239 ? 23.97200 27.57000 19.15800 1.000 18.35116 266 MET A C 1
ATOM 1856 O O . MET A 1 239 ? 23.03200 28.34300 19.16200 1.000 19.73388 266 MET A O 1
ATOM 1861 N N . ALA A 1 240 ? 25.16700 27.83400 18.62600 1.000 22.23315 267 ALA A N 1
ATOM 1862 C CA . ALA A 1 240 ? 25.44400 29.14900 18.00100 1.000 21.19330 267 ALA A CA 1
ATOM 1863 C 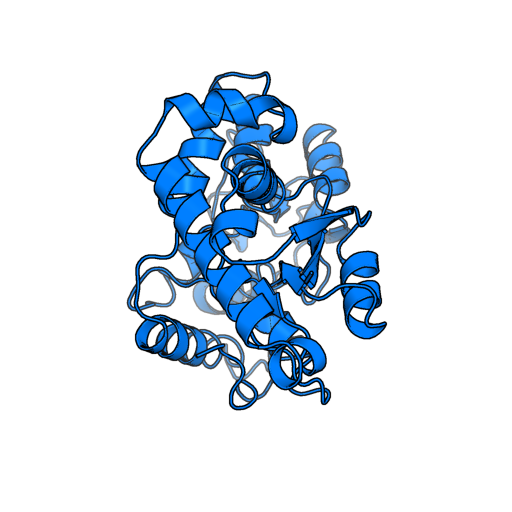C . ALA A 1 240 ? 25.04300 30.23900 18.98800 1.000 24.66051 267 ALA A C 1
ATOM 1864 O O . ALA A 1 240 ? 24.27700 31.10800 18.61300 1.000 24.30082 267 ALA A O 1
ATOM 1866 N N . ALA A 1 241 ? 25.58000 30.17900 20.19700 1.000 17.33956 268 ALA A N 1
ATOM 1867 C CA . ALA A 1 241 ? 25.11300 31.08600 21.26600 1.000 18.66029 268 ALA A CA 1
ATOM 1868 C C . ALA A 1 241 ? 26.29900 31.63100 22.07400 1.000 17.28257 268 ALA A C 1
ATOM 1869 O O . ALA A 1 241 ? 26.36200 31.39900 23.26300 1.000 17.94740 268 ALA A O 1
ATOM 1871 N N . GLU A 1 242 ? 27.16900 32.36800 21.39600 1.000 17.74834 269 GLU A N 1
ATOM 1872 C CA . GLU A 1 242 ? 28.31100 33.01200 22.09500 1.000 19.01068 269 GLU A CA 1
ATOM 1873 C C . GLU A 1 242 ? 27.78300 34.16200 22.95300 1.000 17.22152 269 GLU A C 1
ATOM 1874 O O . GLU A 1 242 ? 28.39300 34.44400 23.96300 1.000 19.10827 269 GLU A O 1
ATOM 1880 N N . ASP A 1 243 ? 26.70100 34.79100 22.51500 1.000 18.39070 270 ASP A N 1
ATOM 1881 C CA . ASP A 1 243 ? 26.04500 35.86900 23.28500 1.000 16.71859 270 ASP A CA 1
ATOM 1882 C C . ASP A 1 243 ? 25.37500 35.23900 24.51200 1.000 16.05550 270 ASP A C 1
ATOM 1883 O O . ASP A 1 243 ? 24.65400 34.28000 24.35400 1.000 16.34025 270 ASP A O 1
ATOM 1888 N N . ASP A 1 244 ? 25.61500 35.81300 25.68400 1.000 15.43638 271 ASP A N 1
ATOM 1889 C CA . ASP A 1 244 ? 25.11900 35.21300 26.95000 1.000 14.27017 271 ASP A CA 1
ATOM 1890 C C . ASP A 1 244 ? 23.58700 35.24100 27.04700 1.000 14.63851 271 ASP A C 1
ATOM 1891 O O . ASP A 1 244 ? 23.01100 34.26800 27.48300 1.000 15.11950 271 ASP A O 1
ATOM 1896 N N . ALA A 1 245 ? 22.98100 36.36800 26.69200 1.000 15.76521 272 ALA A N 1
ATOM 1897 C CA . ALA A 1 245 ? 21.51300 36.46300 26.77600 1.000 14.22196 272 ALA A CA 1
ATOM 1898 C C . ALA A 1 245 ? 20.86500 35.48100 25.79700 1.000 14.76659 272 ALA A C 1
ATOM 1899 O O . ALA A 1 245 ? 19.83600 34.95200 26.12000 1.000 15.37183 272 ALA A O 1
ATOM 1901 N N . THR A 1 246 ? 21.50400 35.27900 24.64900 1.000 14.74380 273 THR A N 1
ATOM 1902 C CA . THR A 1 246 ? 20.98400 34.28900 23.66700 1.000 13.15626 273 THR A CA 1
ATOM 1903 C C . THR A 1 246 ? 21.05400 32.87500 24.26000 1.000 13.67203 273 THR A C 1
ATOM 1904 O O . THR A 1 246 ? 20.07900 32.17400 24.20000 1.000 14.92608 273 THR A O 1
ATOM 1908 N N . PHE A 1 247 ? 22.18900 32.53100 24.84900 1.000 14.12592 274 PHE A N 1
ATOM 1909 C CA . PHE A 1 247 ? 22.37400 31.18500 25.45500 1.000 14.64091 274 PHE A CA 1
ATOM 1910 C C . PHE A 1 247 ? 21.32600 30.94500 26.55200 1.000 12.11570 274 PHE A C 1
ATOM 1911 O O . PHE A 1 247 ? 20.69500 29.91000 26.58400 1.000 14.05108 274 PHE A O 1
ATOM 1919 N N . ALA A 1 248 ? 21.15300 31.93000 27.41600 1.000 12.95677 275 ALA A N 1
ATOM 1920 C CA . ALA A 1 248 ? 20.17600 31.79300 28.51300 1.000 12.07940 275 ALA A CA 1
ATOM 1921 C C . ALA A 1 248 ? 18.73900 31.65700 27.98900 1.000 13.11124 275 ALA A C 1
ATOM 1922 O O . ALA A 1 248 ? 17.99600 30.85800 28.53200 1.000 13.99485 275 ALA A O 1
ATOM 1924 N N . THR A 1 249 ? 18.37700 32.43600 26.97100 1.000 14.06471 276 THR A N 1
ATOM 1925 C CA . THR A 1 249 ? 16.98900 32.42700 26.43800 1.000 13.03489 276 THR A CA 1
ATOM 1926 C C . THR A 1 249 ? 16.71300 31.09700 25.72900 1.000 12.29940 276 THR A C 1
ATOM 1927 O O . THR A 1 249 ? 15.62600 30.58400 25.85200 1.000 15.33951 276 THR A O 1
ATOM 1931 N N . LEU A 1 250 ? 17.71000 30.60600 25.00600 1.000 13.68266 277 LEU A N 1
ATOM 1932 C CA . LEU A 1 250 ? 17.56600 29.29100 24.33100 1.000 14.33088 277 LEU A CA 1
ATOM 1933 C C . LEU A 1 250 ? 17.33500 28.19300 25.36800 1.000 15.79171 277 LEU A C 1
ATOM 1934 O O . LEU A 1 250 ? 16.47700 27.36300 25.16600 1.000 15.39856 277 LEU A O 1
ATOM 1939 N N . LYS A 1 251 ? 18.13300 28.21500 26.42500 1.000 12.90518 278 LYS A N 1
ATOM 1940 C CA . LYS A 1 251 ? 17.95000 27.20300 27.48500 1.000 14.53516 278 LYS A CA 1
ATOM 1941 C C . LYS A 1 251 ? 16.54900 27.30000 28.08900 1.000 12.28268 278 LYS A C 1
ATOM 1942 O O . LYS A 1 251 ? 15.90100 26.29100 28.20600 1.000 14.66075 278 LYS A O 1
ATOM 1948 N N . ARG A 1 252 ? 16.13700 28.51300 28.43300 1.000 11.85796 279 ARG A N 1
ATOM 1949 C CA . ARG A 1 252 ? 14.82500 28.70100 29.08700 1.000 13.52068 279 ARG A CA 1
ATOM 1950 C C . ARG A 1 252 ? 13.70700 28.15100 28.19300 1.000 14.56141 279 ARG A C 1
ATOM 1951 O O . ARG A 1 252 ? 12.87100 27.41500 28.68400 1.000 15.78242 279 ARG A O 1
ATOM 1959 N N . ASP A 1 253 ? 13.73100 28.53900 26.92600 1.000 14.79126 280 ASP A N 1
ATOM 1960 C CA . ASP A 1 253 ? 12.65900 28.13000 25.98500 1.000 13.84240 280 ASP A CA 1
ATOM 1961 C C . ASP A 1 253 ? 12.71800 26.62700 25.67500 1.000 15.15049 280 ASP A C 1
ATOM 1962 O O . ASP A 1 253 ? 11.67200 26.01100 25.56800 1.000 16.29943 280 ASP A O 1
ATOM 1967 N N . PHE A 1 254 ? 13.91800 26.07800 25.56900 1.000 12.39897 281 PHE A N 1
ATOM 1968 C CA . PHE A 1 254 ? 14.02300 24.60900 25.37000 1.000 12.81407 281 PHE A CA 1
ATOM 1969 C C . PHE A 1 254 ? 13.44400 23.85700 26.57500 1.000 13.79274 281 PHE A C 1
ATOM 1970 O O . PHE A 1 254 ? 12.68700 22.93300 26.39400 1.000 15.17262 281 PHE A O 1
ATOM 1978 N N . LEU A 1 255 ? 13.84800 24.25400 27.77400 1.000 14.84411 282 LEU A N 1
ATOM 1979 C CA . LEU A 1 255 ? 13.37300 23.55300 28.99600 1.000 13.04141 282 LEU A CA 1
ATOM 1980 C C . LEU A 1 255 ? 11.85100 23.64700 29.12200 1.000 15.31610 282 LEU A C 1
ATOM 1981 O O . LEU A 1 255 ? 11.22500 22.65700 29.45800 1.000 17.92103 282 LEU A O 1
ATOM 1986 N N . ALA A 1 256 ? 11.30200 24.81700 28.81900 1.000 14.21245 283 ALA A N 1
ATOM 1987 C CA . ALA A 1 256 ? 9.83700 25.00600 28.89700 1.000 17.46399 283 ALA A CA 1
ATOM 1988 C C . ALA A 1 256 ? 9.11900 24.08000 27.90500 1.000 16.22468 283 ALA A C 1
ATOM 1989 O O . ALA A 1 256 ? 7.97400 23.76500 28.15400 1.000 20.97645 283 ALA A O 1
ATOM 1991 N N . GLY A 1 257 ? 9.79200 23.67300 26.84100 1.000 14.87492 284 GLY A N 1
ATOM 1992 C CA . GLY A 1 257 ? 9.18200 22.82700 25.80100 1.000 17.74965 284 GLY A CA 1
ATOM 1993 C C . GLY A 1 257 ? 9.37900 21.32100 25.97900 1.000 17.41575 284 GLY A C 1
ATOM 1994 O O . GLY A 1 257 ? 8.78500 20.59400 25.21200 1.000 15.92377 284 GLY A O 1
ATOM 1995 N N . ILE A 1 258 ? 10.11500 20.86700 26.99700 1.000 15.43136 285 ILE A N 1
ATOM 1996 C CA . ILE A 1 258 ? 10.28000 19.41800 27.14200 1.000 15.34344 285 ILE A CA 1
ATOM 1997 C C . ILE A 1 258 ? 8.92100 18.78100 27.39200 1.000 18.18596 285 ILE A C 1
ATOM 1998 O O . ILE A 1 258 ? 8.19300 19.21300 28.31300 1.000 17.73746 285 ILE A O 1
ATOM 2003 N N . PRO A 1 259 ? 8.50600 17.80300 26.55800 1.000 16.59794 286 PRO A N 1
ATOM 2004 C CA . PRO A 1 259 ? 7.19300 17.18600 26.70700 1.000 19.19449 286 PRO A CA 1
ATOM 2005 C C . PRO A 1 259 ? 7.08200 16.46200 28.06300 1.000 20.63423 286 PRO A C 1
ATOM 2006 O O . PRO A 1 259 ? 7.96600 15.74600 28.41000 1.000 26.45523 286 PRO A O 1
ATOM 2010 N N . ARG A 1 260 ? 5.99200 16.70000 28.78000 1.000 19.98463 287 ARG A N 1
ATOM 2011 C CA . ARG A 1 260 ? 5.82400 16.13000 30.14200 1.000 24.21636 287 ARG A CA 1
ATOM 2012 C C . ARG A 1 260 ? 4.38400 15.64800 30.33000 1.000 32.70578 287 ARG A C 1
ATOM 2013 O O . ARG A 1 260 ? 3.95600 15.53300 31.47000 1.000 39.82419 287 ARG A O 1
ATOM 2021 N N . ARG A 1 261 ? 3.66600 15.40100 29.24400 1.000 27.94129 288 ARG A N 1
ATOM 2022 C CA . ARG A 1 261 ? 2.29300 14.86100 29.35400 1.000 27.86009 288 ARG A CA 1
ATOM 2023 C C . ARG A 1 261 ? 2.24200 13.46800 28.72700 1.000 32.40016 288 ARG A C 1
ATOM 2024 O O . ARG A 1 261 ? 3.03600 13.16300 27.85100 1.000 30.55526 288 ARG A O 1
ATOM 2032 N N . PRO A 1 262 ? 1.34900 12.57200 29.19900 1.000 32.59482 289 PRO A N 1
ATOM 2033 C CA . PRO A 1 262 ? 1.18100 11.26700 28.57400 1.000 32.21842 289 PRO A CA 1
ATOM 2034 C C . PRO A 1 262 ? 0.76700 11.31300 27.09700 1.000 28.14518 289 PRO A C 1
ATOM 2035 O O . PRO A 1 262 ? 0.08300 12.22500 26.72700 1.000 32.38150 289 PRO A O 1
ATOM 2039 N N . ILE A 1 263 ? 1.15700 10.30600 26.30900 1.000 28.92154 290 ILE A N 1
ATOM 2040 C CA . ILE A 1 263 ? 0.86800 10.31500 24.83800 1.000 28.26656 290 ILE A CA 1
ATOM 2041 C C . ILE A 1 263 ? -0.63900 10.41900 24.57700 1.000 29.81423 290 ILE A C 1
ATOM 2042 O O . ILE A 1 263 ? -1.01400 11.08300 23.62900 1.000 31.77634 290 ILE A O 1
ATOM 2047 N N . ALA A 1 264 ? -1.44900 9.76100 25.39800 1.000 30.51565 291 ALA A N 1
ATOM 2048 C CA . ALA A 1 264 ? -2.91700 9.84800 25.25400 1.000 37.12432 291 ALA A CA 1
ATOM 2049 C C . ALA A 1 264 ? -3.38100 11.30900 25.29400 1.000 26.40401 291 ALA A C 1
ATOM 2050 O O . ALA A 1 264 ? -4.18100 11.68400 24.45000 1.000 29.15580 291 ALA A O 1
ATOM 2052 N N . ALA A 1 265 ? -2.86700 12.08500 26.24200 1.000 26.66525 292 ALA A N 1
ATOM 2053 C CA . ALA A 1 265 ? -3.27300 13.49800 26.37500 1.000 26.21108 292 ALA A CA 1
ATOM 2054 C C . ALA A 1 265 ? -2.71100 14.31000 25.21700 1.000 24.82964 292 ALA A C 1
ATOM 2055 O O . ALA A 1 265 ? -3.41300 15.15900 24.70200 1.000 28.21928 292 ALA A O 1
ATOM 2057 N N . GLU A 1 266 ? -1.47500 14.00200 24.84200 1.000 30.14314 293 GLU A N 1
ATOM 2058 C CA . GLU A 1 266 ? -0.86700 14.67600 23.67000 1.000 32.27260 293 GLU A CA 1
ATOM 2059 C C . GLU A 1 266 ? -1.71700 14.42100 22.42800 1.000 24.97479 293 GLU A C 1
ATOM 2060 O O . GLU A 1 266 ? -2.01800 15.36800 21.71400 1.000 28.65471 293 GLU A O 1
ATOM 2066 N N . ARG A 1 267 ? -2.11600 13.17700 22.21900 1.000 25.24519 294 ARG A N 1
ATOM 2067 C CA . ARG A 1 267 ? -2.90800 12.80400 21.02200 1.000 26.96100 294 ARG A CA 1
ATOM 2068 C C . ARG A 1 267 ? -4.26200 13.51900 21.01200 1.000 27.16956 294 ARG A C 1
ATOM 2069 O O . ARG A 1 267 ? -4.65300 14.01600 19.96600 1.000 28.95285 294 ARG A O 1
ATOM 2077 N N . ALA A 1 268 ? -4.94800 13.54800 22.15600 1.000 25.99674 295 ALA A N 1
ATOM 2078 C CA . ALA A 1 268 ? -6.29300 14.16300 22.20700 1.000 27.77730 295 ALA A CA 1
ATOM 2079 C C . ALA A 1 268 ? -6.22300 15.66900 21.92800 1.000 23.40159 295 ALA A C 1
ATOM 2080 O O . ALA A 1 268 ? -7.06200 16.16800 21.22300 1.000 23.91843 295 ALA A O 1
ATOM 2082 N N . ASP A 1 269 ? -5.20700 16.33000 22.47400 1.000 26.22802 296 ASP A N 1
ATOM 2083 C CA . ASP A 1 269 ? -5.00200 17.77900 22.20700 1.000 27.09266 296 ASP A CA 1
ATOM 2084 C C . ASP A 1 269 ? -4.65100 18.00500 20.72800 1.000 22.51702 296 ASP A C 1
ATOM 2085 O O . ASP A 1 269 ? -5.21400 18.89700 20.12400 1.000 25.15135 296 ASP A O 1
ATOM 2090 N N . GLY A 1 270 ? -3.77100 17.17100 20.19300 1.000 29.07873 297 GLY A N 1
ATOM 2091 C CA . GLY A 1 270 ? -3.44400 17.28200 18.76600 1.000 25.37145 297 GLY A CA 1
ATOM 2092 C C . GLY A 1 270 ? -4.67000 17.08400 17.90300 1.000 24.50354 297 GLY A C 1
ATOM 2093 O O . GLY A 1 270 ? -4.87600 17.84200 16.97400 1.000 24.66706 297 GLY A O 1
ATOM 2094 N N . GLU A 1 271 ? -5.46900 16.09600 18.26000 1.000 24.96793 298 GLU A N 1
ATOM 2095 C CA . GLU A 1 271 ? -6.70700 15.83100 17.50800 1.000 24.69210 298 GLU A CA 1
ATOM 2096 C C . GLU A 1 271 ? -7.61000 17.06000 17.56600 1.000 22.17078 298 GLU A C 1
ATOM 2097 O O . GLU A 1 271 ? -8.16300 17.41800 16.54200 1.000 24.66948 298 GLU A O 1
ATOM 2103 N N . ARG A 1 272 ? -7.75500 17.65600 18.75600 1.000 23.45550 299 ARG A N 1
ATOM 2104 C CA . ARG A 1 272 ? -8.71300 18.78500 18.85700 1.000 25.67434 299 ARG A CA 1
ATOM 2105 C C . ARG A 1 272 ? -8.16500 20.02500 18.13200 1.000 19.88556 299 ARG A C 1
ATOM 2106 O O . ARG A 1 272 ? -8.93200 20.65900 17.41900 1.000 23.69405 299 ARG A O 1
ATOM 2114 N N . ILE A 1 273 ? -6.88200 20.31100 18.29700 1.000 22.94901 300 ILE A N 1
ATOM 2115 C CA . ILE A 1 273 ? -6.26500 21.50200 17.64500 1.000 23.58800 300 ILE A CA 1
ATOM 2116 C C . ILE A 1 273 ? -6.33000 21.30500 16.12900 1.000 25.30478 300 ILE A C 1
ATOM 2117 O O . ILE A 1 273 ? -6.71300 22.22400 15.44000 1.000 23.23116 300 ILE A O 1
ATOM 2122 N N A TYR A 1 274 ? -6.06200 20.08800 15.66600 0.500 23.43502 301 TYR A N 1
ATOM 2123 N N B TYR A 1 274 ? -6.04600 20.08500 15.68300 0.500 23.44244 301 TYR A N 1
ATOM 2124 C CA A TYR A 1 274 ? -6.15300 19.79400 14.21200 0.500 22.61295 301 TYR A CA 1
ATOM 2125 C CA B TYR A 1 274 ? -6.12300 19.78500 14.23200 0.500 22.59411 301 TYR A CA 1
ATOM 2126 C C A TYR A 1 274 ? -7.57200 20.07200 13.72900 0.500 25.40300 301 TYR A C 1
ATOM 2127 C C B TYR A 1 274 ? -7.54700 20.05300 13.76300 0.500 25.42032 301 TYR A C 1
ATOM 2128 O O A TYR A 1 274 ? -7.74600 20.75100 12.70900 0.500 26.50985 301 TYR A O 1
ATOM 2129 O O B TYR A 1 274 ? -7.74100 20.75900 12.75900 0.500 26.56484 301 TYR A O 1
ATOM 2146 N N A ALA A 1 275 ? -8.56300 19.52400 14.43100 0.500 23.90885 302 ALA A N 1
ATOM 2147 N N B ALA A 1 275 ? -8.52100 19.47200 14.46300 0.500 23.81305 302 ALA A N 1
ATOM 2148 C CA A ALA A 1 275 ? -9.97100 19.69900 14.03400 0.500 26.32047 302 ALA A CA 1
ATOM 2149 C CA B ALA A 1 275 ? -9.92600 19.62900 14.05400 0.500 26.39944 302 ALA A CA 1
ATOM 2150 C C A ALA A 1 275 ? -10.37000 21.17000 14.09700 0.500 25.63500 302 ALA A C 1
ATOM 2151 C C B ALA A 1 275 ? -10.34000 21.08800 14.18300 0.500 25.47975 302 ALA A C 1
ATOM 2152 O O A ALA A 1 275 ? -11.21900 21.58900 13.33700 0.500 31.65507 302 ALA A O 1
ATOM 2153 O O B ALA A 1 275 ? -11.15600 21.55200 13.40500 0.500 31.56827 302 ALA A O 1
ATOM 2156 N N A ALA A 1 276 ? -9.75400 21.92400 15.00700 0.500 28.00779 303 ALA A N 1
ATOM 2157 N N B ALA A 1 276 ? -9.76200 21.78700 15.15600 0.500 27.94762 303 ALA A N 1
ATOM 2158 C CA A ALA A 1 276 ? -10.05500 23.36600 15.11300 0.500 28.55753 303 ALA A CA 1
ATOM 2159 C CA B ALA A 1 276 ? -10.19500 23.16800 15.42200 0.500 27.62459 303 ALA A CA 1
ATOM 2160 C C A ALA A 1 276 ? -9.36900 24.15700 14.00000 0.500 32.84789 303 ALA A C 1
ATOM 2161 C C B ALA A 1 276 ? -9.73800 24.10600 14.32600 0.500 29.46267 303 ALA A C 1
ATOM 2162 O O A ALA A 1 276 ? -10.04700 25.05900 13.50200 0.500 38.01102 303 ALA A O 1
ATOM 2163 O O B ALA A 1 276 ? -10.44500 25.06100 14.06100 0.500 31.26228 303 ALA A O 1
ATOM 2166 N N A LEU A 1 277 ? -8.21200 23.69700 13.51200 0.500 26.46255 304 LEU A N 1
ATOM 2167 N N B LEU A 1 277 ? -8.53300 23.88700 13.79100 0.500 28.08235 304 LEU A N 1
ATOM 2168 C CA A LEU A 1 277 ? -7.51900 24.35700 12.36900 0.500 31.04621 304 LEU A CA 1
ATOM 2169 C CA B LEU A 1 277 ? -7.95300 24.81800 12.78500 0.500 30.18379 304 LEU A CA 1
ATOM 2170 C C A LEU A 1 277 ? -8.31800 24.17600 11.07000 0.500 33.98310 304 LEU A C 1
ATOM 2171 C C B LEU A 1 277 ? -9.03600 25.30700 11.82200 0.500 33.26448 304 LEU A C 1
ATOM 2172 O O A LEU A 1 277 ? -8.49600 25.18100 10.35800 0.500 39.87987 304 LEU A O 1
ATOM 2173 O O B LEU A 1 277 ? -9.22000 26.53600 11.71800 0.500 27.32319 304 L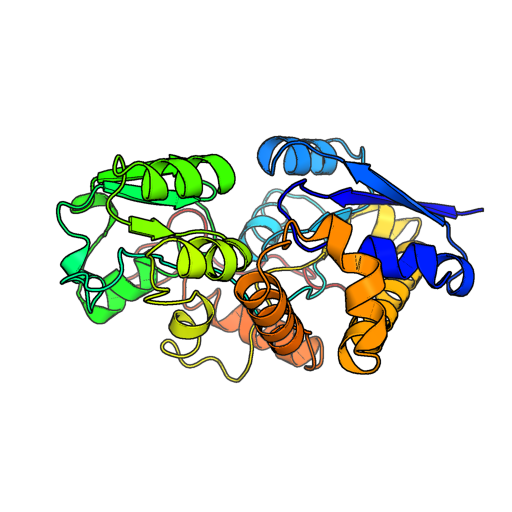EU A O 1
ATOM 2182 N N A ASP A 1 278 ? -8.75100 22.95000 10.75200 0.500 30.63273 305 ASP A N 1
ATOM 2183 N N B ASP A 1 278 ? -9.72400 24.38400 11.14900 0.500 26.68545 305 ASP A N 1
ATOM 2184 C CA A ASP A 1 278 ? -9.44700 22.69900 9.45800 0.500 38.53123 305 ASP A CA 1
ATOM 2185 C CA B ASP A 1 278 ? -10.71100 24.78400 10.11500 0.500 36.51348 305 ASP A CA 1
ATOM 2186 C C A ASP A 1 278 ? -10.84700 23.31900 9.50300 0.500 31.63697 305 ASP A C 1
ATOM 2187 C C B ASP A 1 278 ? -11.93000 25.45700 10.75500 0.500 38.07758 305 ASP A C 1
ATOM 2188 O O A ASP A 1 278 ? -11.78600 22.69000 8.99600 0.500 45.99005 305 ASP A O 1
ATOM 2189 O O B ASP A 1 278 ? -12.49900 26.35600 10.11800 0.500 38.70248 305 ASP A O 1
ATOM 2198 N N A ARG A 1 279 ? -10.98500 24.50200 10.08800 0.500 36.81933 306 ARG A N 1
ATOM 2199 N N B ARG A 1 279 ? -12.38300 24.99500 11.92000 0.500 31.97041 306 ARG A N 1
ATOM 2200 C CA A ARG A 1 279 ? -12.32000 25.13400 10.26600 0.500 40.18377 306 ARG A CA 1
ATOM 2201 C CA B ARG A 1 279 ? -13.63700 25.53200 12.52300 0.500 32.49416 306 ARG A CA 1
ATOM 2202 C C A ARG A 1 279 ? -12.22300 26.62400 9.92700 0.500 40.87441 306 ARG A C 1
ATOM 2203 C C B ARG A 1 279 ? -13.53000 27.04800 12.74200 0.500 38.22021 306 ARG A C 1
ATOM 2204 O O A ARG A 1 279 ? -12.00000 26.93600 8.74000 0.500 44.13074 306 ARG A O 1
ATOM 2205 O O B ARG A 1 279 ? -14.55400 27.73600 12.64000 0.500 40.63525 306 ARG A O 1
ATOM 2220 N N A LEU A 1 280 ? -12.37200 27.50000 10.92700 0.500 40.37142 307 LEU A N 1
ATOM 2221 N N B LEU A 1 280 ? -12.32800 27.53100 13.06100 0.500 41.63257 307 LEU A N 1
ATOM 2222 C CA A LEU A 1 280 ? -12.34800 28.96800 10.68300 0.500 49.11435 307 LEU A CA 1
ATOM 2223 C CA B LEU A 1 280 ? -12.09400 28.99700 13.14400 0.500 43.15013 307 LEU A CA 1
ATOM 2224 C C A LEU A 1 280 ? -13.37500 29.29500 9.59500 0.500 47.56384 307 LEU A C 1
ATOM 2225 C C B LEU A 1 280 ? -11.35600 29.45700 11.88300 0.500 43.01606 307 LEU A C 1
ATOM 2226 O O A LEU A 1 280 ? -12.94800 29.61800 8.46900 0.500 56.86842 307 LEU A O 1
ATOM 2227 O O B LEU A 1 280 ? -10.44200 30.29700 12.01200 0.500 49.46568 307 LEU A O 1
ATOM 2236 N N A ALA A 1 281 ? -14.66900 29.21000 9.92400 0.500 50.33175 308 ALA A N 1
ATOM 2237 N N B ALA A 1 281 ? -11.76700 28.91700 10.73500 0.500 50.82505 308 ALA A N 1
ATOM 2238 C CA A ALA A 1 281 ? -15.74000 29.44500 8.92500 0.500 55.05327 308 ALA A CA 1
ATOM 2239 C CA B ALA A 1 281 ? -11.17700 29.33600 9.44900 0.500 48.15262 308 ALA A CA 1
ATOM 2240 C C A ALA A 1 281 ? -15.59800 28.43400 7.78200 0.500 56.25633 308 ALA A C 1
ATOM 2241 C C B ALA A 1 281 ? -9.65800 29.12300 9.46600 0.500 43.21369 308 ALA A C 1
ATOM 2242 O O A ALA A 1 281 ? -15.81100 28.82500 6.61700 0.500 59.02496 308 ALA A O 1
ATOM 2243 O O B ALA A 1 281 ? -8.93500 30.07900 9.77800 0.500 48.95387 308 ALA A O 1
ATOM 2246 N N A GLY A 1 282 ? -15.24500 27.18600 8.10800 0.500 52.57850 309 GLY A N 1
ATOM 2247 N N B GLY A 1 282 ? -9.20500 27.92100 9.10800 0.500 44.49396 309 GLY A N 1
ATOM 2248 C CA A GLY A 1 282 ? -15.09700 26.13500 7.08200 0.500 47.40529 309 GLY A CA 1
ATOM 2249 C CA B GLY 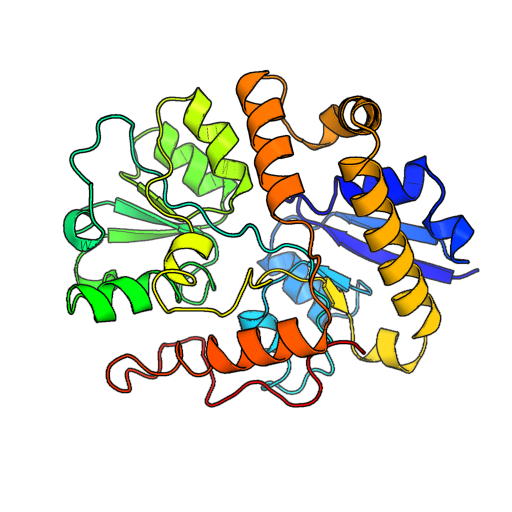A 1 282 ? -7.76000 27.62800 9.00600 0.500 45.01692 309 GLY A CA 1
ATOM 2250 C C A GLY A 1 282 ? -14.18700 26.58400 5.95300 0.500 55.35469 309 GLY A C 1
ATOM 2251 C C B GLY A 1 282 ? -7.53900 26.35000 8.21800 0.500 46.07743 309 GLY A C 1
ATOM 2252 O O A GLY A 1 282 ? -14.53000 26.32400 4.78300 0.500 60.28703 309 GLY A O 1
ATOM 2253 O O B GLY A 1 282 ? -7.69700 25.26600 8.81100 0.500 48.03147 309 GLY A O 1
ATOM 2254 N N A ALA A 1 283 ? -13.06100 27.22200 6.28500 0.500 55.25412 310 ALA A N 1
ATOM 2255 N N B ALA A 1 283 ? -7.17900 26.45800 6.93500 0.500 40.94622 310 ALA A N 1
ATOM 2256 C CA A ALA A 1 283 ? -12.14400 27.74900 5.24700 0.500 50.01577 310 ALA A CA 1
ATOM 2257 C CA B ALA A 1 283 ? -7.07400 25.24000 6.09600 0.500 41.15359 310 ALA A CA 1
ATOM 2258 C C A ALA A 1 283 ? -11.28400 26.61500 4.68000 0.500 50.60014 310 ALA A C 1
ATOM 2259 C C B ALA A 1 283 ? -5.66600 25.06900 5.51500 0.500 42.21857 310 ALA A C 1
ATOM 2260 O O A ALA A 1 283 ? -10.46400 26.90000 3.78600 0.500 53.70412 310 ALA A O 1
ATOM 2261 O O B ALA A 1 283 ? -4.72200 24.90800 6.31400 0.500 46.57080 310 ALA A O 1
ATOM 2264 N N A GLN A 1 284 ? -11.46200 25.38700 5.18100 0.500 45.74545 311 GLN A N 1
ATOM 2265 N N B GLN A 1 284 ? -5.52000 25.11500 4.18700 0.500 43.36933 311 GLN A N 1
ATOM 2266 C CA A GLN A 1 284 ? -10.61900 24.24700 4.73100 0.500 45.42284 311 GLN A CA 1
ATOM 2267 C CA B GLN A 1 284 ? -4.23500 24.71900 3.54700 0.500 35.00083 311 GLN A CA 1
ATOM 2268 C C A GLN A 1 284 ? -9.19200 24.76500 4.53500 0.500 44.46654 311 GLN A C 1
ATOM 2269 C C B GLN A 1 284 ? -3.83400 23.32800 4.05000 0.500 32.45402 311 GLN A C 1
ATOM 2270 O O A GLN A 1 284 ? -8.69400 24.70900 3.39200 0.500 40.55845 311 GLN A O 1
ATOM 2271 O O B GLN A 1 284 ? -2.62400 23.02600 4.05300 0.500 32.48623 311 GLN A O 1
ATOM 2282 N N A LEU A 1 285 ? -8.56300 25.23900 5.61200 0.500 36.04714 312 LEU A N 1
ATOM 2283 N N B LEU A 1 285 ? -4.81800 22.52400 4.46300 0.500 30.25920 312 LEU A N 1
ATOM 2284 C CA A LEU A 1 285 ? -7.20400 25.83300 5.52100 0.500 40.71157 312 LEU A CA 1
ATOM 2285 C CA B LEU A 1 285 ? -4.55500 21.15900 4.99800 0.500 34.01301 312 LEU A CA 1
ATOM 2286 C C A LEU A 1 285 ? -6.27700 24.91100 4.73000 0.500 40.21369 312 LEU A C 1
ATOM 2287 C C B LEU A 1 285 ? -4.98400 20.10900 3.96800 0.500 28.43048 312 LEU A C 1
ATOM 2288 O O A LEU A 1 285 ? -6.18500 23.72400 5.07300 0.500 39.05049 312 LEU A O 1
ATOM 2289 O O B LEU A 1 285 ? -5.00200 18.92100 4.32700 0.500 32.11593 312 LEU A O 1
ATOM 2298 N N A LEU A 1 286 ? -5.61900 25.46200 3.71000 0.500 41.01323 313 LEU A N 1
ATOM 2299 N N B LEU A 1 286 ? -5.34000 20.53500 2.75200 0.500 29.57594 313 LEU A N 1
ATOM 2300 C CA A LEU A 1 286 ? -4.69800 24.66800 2.86300 0.500 33.97622 313 LEU A CA 1
ATOM 2301 C CA B LEU A 1 286 ? -5.81900 19.58900 1.70600 0.500 30.24487 313 LEU A CA 1
ATOM 2302 C C A LEU A 1 286 ? -3.58600 24.07400 3.72400 0.500 34.37385 313 LEU A C 1
ATOM 2303 C C B LEU A 1 286 ? -5.00200 18.29400 1.77400 0.500 32.98335 313 LEU A C 1
ATOM 2304 O O A LEU A 1 286 ? -2.94200 24.84500 4.46400 0.500 37.14154 313 LEU A O 1
ATOM 2305 O O B LEU A 1 286 ? -5.61400 17.22200 1.94700 0.500 37.87716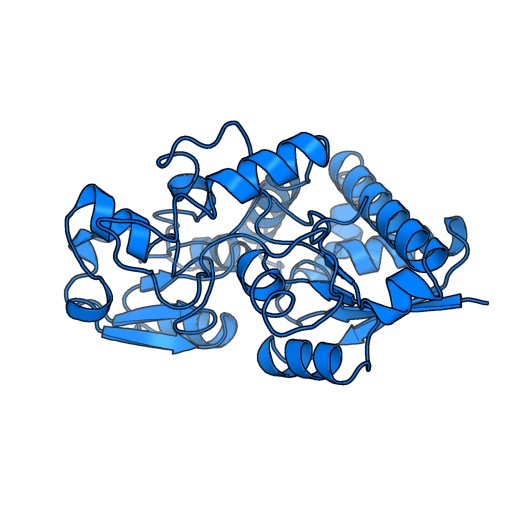 313 LEU A O 1
ATOM 2314 N N A GLY A 1 287 ? -3.34300 22.78100 3.56800 0.500 30.68086 314 GLY A N 1
ATOM 2315 N N B GLY A 1 287 ? -3.67800 18.39500 1.62900 0.500 28.61478 314 GLY A N 1
ATOM 2316 C CA A GLY A 1 287 ? -2.32300 22.07800 4.36100 0.500 23.92798 314 GLY A CA 1
ATOM 2317 C CA B GLY A 1 287 ? -2.79600 17.21500 1.68200 0.500 25.84891 314 GLY A CA 1
ATOM 2318 C C A GLY A 1 287 ? -2.98700 21.18000 5.38900 0.500 27.29813 314 GLY A C 1
ATOM 2319 C C B GLY A 1 287 ? -3.17200 16.25000 2.79800 0.500 29.63919 314 GLY A C 1
ATOM 2320 O O A GLY A 1 287 ? -2.31700 20.25500 5.88100 0.500 26.18674 314 GLY A O 1
ATOM 2321 O O B GLY A 1 287 ? -2.87300 15.05200 2.65200 0.500 32.65518 314 GLY A O 1
ATOM 2322 N N A VAL A 1 288 ? -4.27200 21.41500 5.66300 0.500 31.55236 315 VAL A N 1
ATOM 2323 N N B VAL A 1 288 ? -3.76300 16.75600 3.88500 0.500 31.62515 315 VAL A N 1
ATOM 2324 C CA A VAL A 1 288 ? -4.96100 20.66700 6.75000 0.500 31.45930 315 VAL A CA 1
ATOM 2325 C CA B VAL A 1 288 ? -4.18100 15.89500 5.03200 0.500 28.09118 315 VAL A CA 1
ATOM 2326 C C A VAL A 1 288 ? -5.97300 19.70200 6.13200 0.500 29.79580 315 VAL A C 1
ATOM 2327 C C B VAL A 1 288 ? -5.69100 15.63100 4.94200 0.500 32.96865 315 VAL A C 1
ATOM 2328 O O A VAL A 1 288 ? -6.77600 20.14900 5.29800 0.500 31.92510 315 VAL A O 1
ATOM 2329 O O B VAL A 1 288 ? -6.09200 14.47000 5.13700 0.500 34.12369 315 VAL A O 1
ATOM 2336 N N A GLY A 1 289 ? -5.92100 18.43000 6.52900 0.500 30.19985 316 GLY A N 1
ATOM 2337 N N B GLY A 1 289 ? -6.49900 16.66900 4.69400 0.500 34.56879 316 GLY A N 1
ATOM 2338 C CA A GLY A 1 289 ? -6.85600 17.41400 6.00900 0.500 32.24393 316 GLY A CA 1
ATOM 2339 C CA B GLY A 1 289 ? -7.96400 16.51800 4.59400 0.500 36.96078 316 GLY A CA 1
ATOM 2340 C C A GLY A 1 289 ? -8.10200 17.34800 6.86100 0.500 35.56256 316 GLY A C 1
ATOM 2341 C C B GLY A 1 289 ? -8.67200 17.05100 5.82700 0.500 40.74587 316 GLY A C 1
ATOM 2342 O O A GLY A 1 289 ? -8.16300 18.06100 7.87100 0.500 31.57038 316 GLY A O 1
ATOM 2343 O O B GLY A 1 289 ? -8.26700 18.12300 6.31900 0.500 39.32377 316 GLY A O 1
ATOM 2344 N N A LYS A 1 290 ? -9.09000 16.55900 6.44600 0.500 38.47161 317 LYS A N 1
ATOM 2345 N N B LYS A 1 290 ? -9.64900 16.30500 6.34500 0.500 39.44378 317 LYS A N 1
ATOM 2346 C CA A LYS A 1 290 ? -10.36100 16.54600 7.20700 0.500 38.45354 317 LYS A CA 1
ATOM 2347 C CA B LYS A 1 290 ? -10.46100 16.83100 7.47300 0.500 38.16854 317 LYS A CA 1
ATOM 2348 C C A LYS A 1 290 ? -10.03900 16.15900 8.65600 0.500 40.14301 317 LYS A C 1
ATOM 2349 C C B LYS A 1 290 ? -9.97800 16.29800 8.82500 0.500 40.19944 317 LYS A C 1
ATOM 2350 O O A LYS A 1 290 ? -10.50200 16.86500 9.56600 0.500 39.25057 317 LYS A O 1
ATOM 2351 O O B LYS A 1 290 ? -10.31900 16.93400 9.84200 0.500 40.13255 317 LYS A O 1
ATOM 2362 N N A SER A 1 291 ? -9.22400 15.17100 8.85500 0.500 36.90936 318 SER A N 1
ATOM 2363 N N B SER A 1 291 ? -9.22300 15.19100 8.86400 0.500 36.91726 318 SER A N 1
ATOM 2364 C CA A SER A 1 291 ? -8.87800 14.68600 10.21700 0.500 37.04212 318 SER A CA 1
ATOM 2365 C CA B SER A 1 291 ? -8.88200 14.67300 10.21500 0.500 37.04198 318 SER A CA 1
ATOM 2366 C C A SER A 1 291 ? -7.48600 14.04800 10.22500 0.500 38.89418 318 SER A C 1
ATOM 2367 C C B SER A 1 291 ? -7.48600 14.04600 10.22500 0.500 38.89351 318 SER A C 1
ATOM 2368 O O A SER A 1 291 ? -6.94000 13.78800 9.14300 0.500 40.38468 318 SER A O 1
ATOM 2369 O O B SER A 1 291 ? -6.93600 13.79200 9.14300 0.500 40.38254 318 SER A O 1
ATOM 2374 N N . LEU A 1 292 ? -6.94700 13.78900 11.41800 1.000 40.47885 319 LEU A N 1
ATOM 2375 C CA . LEU A 1 292 ? -5.61900 13.14600 11.53300 1.000 39.46820 319 LEU A CA 1
ATOM 2376 C C . LEU A 1 292 ? -5.68000 11.76600 10.89800 1.000 46.71314 319 LEU A C 1
ATOM 2377 O O . LEU A 1 292 ? -6.73200 11.12300 10.99500 1.000 45.29506 319 LEU A O 1
ATOM 2382 N N . PRO A 1 293 ? -4.60100 11.27800 10.25700 1.000 35.98130 320 PRO A N 1
ATOM 2383 C CA . PRO A 1 293 ? -4.58700 9.93000 9.73700 1.000 35.63138 320 PRO A CA 1
ATOM 2384 C C . PRO A 1 293 ? -4.56800 8.99500 10.95300 1.000 36.88735 320 PRO A C 1
ATOM 2385 O O . PRO A 1 293 ? -4.22600 9.40200 12.02700 1.000 38.71372 320 PRO A O 1
ATOM 2389 N N . PRO A 1 294 ? -5.02500 7.74600 10.78800 1.000 48.11027 321 PRO A N 1
ATOM 2390 C CA . PRO A 1 294 ? -5.04600 6.79400 11.89100 1.000 37.87494 321 PRO A CA 1
ATOM 2391 C C . PRO A 1 294 ? -3.68700 6.28500 12.39200 1.000 35.80202 321 PRO A C 1
ATOM 2392 O O . PRO A 1 294 ? -2.79200 6.15000 11.58400 1.000 39.83461 321 PRO A O 1
ATOM 2396 N N . ASP A 1 295 ? -3.58600 6.00700 13.68700 1.000 34.24096 322 ASP A N 1
ATOM 2397 C CA . ASP A 1 295 ? -2.35900 5.42100 14.29600 1.000 41.27957 322 ASP A CA 1
ATOM 2398 C C . ASP A 1 295 ? -1.11400 6.26100 13.98400 1.000 36.58387 322 ASP A C 1
ATOM 2399 O O . ASP A 1 295 ? -0.04700 5.67000 13.83600 1.000 36.80848 322 ASP A O 1
ATOM 2404 N N . LEU A 1 296 ? -1.26000 7.58100 13.91500 1.000 33.58113 323 LEU A N 1
ATOM 2405 C CA . LEU A 1 296 ? -0.12400 8.49100 13.61100 1.000 27.86166 323 LEU A CA 1
ATOM 2406 C C . LEU A 1 296 ? 0.84900 8.52000 14.78200 1.000 28.29253 323 LEU A C 1
ATOM 2407 O O . LEU A 1 296 ? 2.04800 8.54400 14.54300 1.000 29.19091 323 LEU A O 1
ATOM 2412 N N . TYR A 1 297 ? 0.33600 8.55000 15.99500 1.000 29.12434 324 TYR A N 1
ATOM 2413 C CA . TYR A 1 297 ? 1.19600 8.70800 17.18800 1.000 29.27748 324 TYR A CA 1
ATOM 2414 C C . TYR A 1 297 ? 1.87400 7.38500 17.49000 1.000 32.39844 324 TYR A C 1
ATOM 2415 O O . TYR A 1 297 ? 1.22700 6.33700 17.41000 1.000 35.87727 324 TYR A O 1
ATOM 2424 N N . LEU A 1 298 ? 3.15000 7.44900 17.84700 1.000 30.04849 325 LEU A N 1
ATOM 2425 C CA . LEU A 1 298 ? 3.90500 6.25300 18.29900 1.000 31.72172 325 LEU A CA 1
ATOM 2426 C C . LEU A 1 298 ? 3.43400 5.87600 19.70200 1.000 42.83885 325 LEU A C 1
ATOM 2427 O O . LEU A 1 298 ? 3.32500 6.75100 20.55800 1.000 48.78817 325 LEU A O 1
ATOM 2432 N N . ASP A 1 299 ? 3.18400 4.58500 19.90700 1.000 68.52610 326 ASP A N 1
ATOM 2433 C CA . ASP A 1 299 ? 2.72700 4.08300 21.22900 1.000 70.54306 326 ASP A CA 1
ATOM 2434 C C . ASP A 1 299 ? 3.89800 4.15400 22.21400 1.000 48.50534 326 ASP A C 1
ATOM 2435 O O . ASP A 1 299 ? 4.34600 3.08100 22.64500 1.000 73.77189 326 ASP A O 1
#

InterPro domains:
  IPR006311 Twin-arginine translocation pathway, signal sequence [PS51318] (1-27)
  IPR015168 SsuA/THI5-like [PF09084] (109-256)

Solvent-accessible surface area: 12544 Å² total; per-residue (Å²): 125,73,67,0,87,0,3,8,25,89,33,14,9,8,22,2,0,0,24,0,0,88,72,94,24,43,4,107,81,33,59,8,77,3,49,58,26,166,26,89,18,36,110,46,2,53,119,12,1,81,47,51,109,6,14,0,3,32,12,10,2,2,16,0,0,46,9,17,80,126,66,81,40,1,61,0,20,15,6,8,14,12,2,1,0,0,0,0,50,65,76,16,114,6,112,60,16,119,24,0,46,53,63,98,0,0,0,2,45,18,47,67,12,10,5,0,0,0,3,21,0,19,0,64,123,86,35,69,43,76,0,80,118,41,9,109,45,38,87,18,55,5,57,94,5,8,96,69,3,68,81,43,87,18,38,0,0,6,0,34,14,6,12,0,3,42,1,70,51,120,41,23,78,58,44,29,10,4,29,46,2,4,154,70,58,56,25,168,27,55,4,1,2,26,0,4,0,0,9,22,134,8,41,82,95,67,24,102,12,1,140,0,0,28,112,0,5,59,37,0,11,78,7,2,37,101,65,103,78,8,4,86,90,5,63,110,88,0,76,3,170,68,104,65,5,13,55,18,0,45,144,18,6,62,79,0,16,31,165,57,98,60,68,29,3,81,34,0,0,86,123,9,4,41,34,0,14,135,21,109,55,34,113,4,137,15,18,25,148,73,26,10,114,110,7,10,29,148

Organism: Methylorubrum extorquens (strain CM4 / NCIMB 13688) (NCBI:txid440085)

Sequence (298 aa):
GETFRLGVLPPFGTASSWEAAVIKARGFDTANGFTLDIVKLAGNDAARIAFLGGQVDAIVGDLIFAARRLGNNEGRGVRRFSSPYSTTEGALMMVPAGSPITDLKGLAGKRLGVAGGALDKNWILLLRAQARETAGLELENVAQIAYGAPPLLAQKLETGELDAALLYWQFAARLEAKGFKRLISADDVMRRAFGAKGAVSSLIIGYLYEGHTVADRGEVVRGFARASAAAKDALANEPALWETVRPLMAAEDDATFATLKRDFLAGIPRRPIAAERADGERIYYAAAALLDDRRLLAAGGAAQQLLLLGGVVGGKKSSLPPDLYLD

Radius of gyration: 18.66 Å; Cα contacts (8 Å, |Δi|>4): 609; chains: 1; bounding box: 45×54×36 Å

Secondary structure (DSSP, 8-state):
--EEEEEE-TT-SHHHHHHHHHHHTTTGGGT-EEEEEE-SSHHHHHHHHHTTS-SEEEEEHHHHHHHHHTT---EEEEEES---EEEEETT-S--SGGGGTT-EEEEET-TT-HHHHHHHHHHHHHH---HHHHSEEEEE-HHHHHHHHHHTS-SEEEE-THHHHHHHTTTEEEEE-HHHHHHHHT-SS----EEEEE-HHHHHH-HHHHHHHHHHHHHHHHHHHH-HHHHHHHGGGGT--SHHHHHHHHHHHHHHS--S-HHHHHHHHHHHHHHHT-TTT---TT--SSPPTT-B--

Foldseek 3Di:
DAEAEEEEELQDCVVLLVVLLQVVVLLVVLVYHYDYHYAHADVRVVVCLVVVVGQKYKDFLLVLLLVVLVPFLKAWEFDWLFWKFKKAFPVDPPLDPVVQFAFEEEEEPDPLHPLNLLSQLLCCLPPVDRSVVGHNYDYDHQVVVLVCCLVVVGRIYIHTRLSQLVCVVRGMHGNDGSQNSLVVVPFPDRARRMTMIGGSVCCVPVVSSVVSVVSSSLVSLVCVLVPVVVLVVSVVSNPPPDPSSSVVSSVSRNNIGDDDDVVSNVVSVFCVLQVSPVSPGPPSVSNPRGGNPNRHDD

B-factor: mean 27.21, std 11.26, range [11.43, 146.25]

Nearest PDB structures (foldseek):
  9b1v-assembly1_A  TM=9.971E-01  e=5.512E-58  Methylorubrum extorquens
  4h6d-assembly2_H  TM=7.205E-01  e=1.806E-14  Saccharomyces cerevisiae
  4h6d-assembly2_B  TM=7.229E-01  e=7.684E-14  Saccharomyces cerevisiae
  3ix1-assembly1_A  TM=7.328E-01  e=8.376E-12  Halalkalibacterium halodurans C-125
  7tav-assembly5_E  TM=6.339E-01  e=4.486E-07  Listeria monocytogenes